Protein AF-A0A3A9TBX0-F1 (afdb_monomer)

pLDDT: mean 89.61, std 11.75, range [46.75, 98.69]

Mean predicted aligned error: 13.14 Å

Secondary structure (DSSP, 8-state):
--HHHHHHHHHHH-TTHHHHHHHHHHHHSS--HHHHIIIIIHHHHHHHHHH---HHHHHHHHHHHHHHHHHS-HHHHHHHIIIIIHHHTTSHHHHHHHTTT--HHHHHHHHHHHHHTTSS---HHHHHHHT-EEEEEESSSS-EEEEETTEEEEE-TTS-EEE-GGGHHHHHSS---EEEE-HHHHHHHHHHHHHHHT-

Solvent-accessible surface area (backbone atoms only — not comparable to full-atom values): 10928 Å² total; per-residue (Å²): 78,48,60,66,57,51,52,58,53,51,39,72,75,36,85,67,39,60,62,50,52,53,49,46,25,71,75,66,77,42,78,57,63,68,60,45,41,63,73,48,52,45,55,54,53,52,50,49,57,73,64,66,73,60,59,68,58,50,39,55,52,24,53,47,46,26,48,41,60,71,56,33,40,71,71,34,42,52,52,43,40,72,44,59,34,39,57,45,62,74,39,67,70,54,32,59,58,48,60,77,44,43,41,72,58,34,46,53,49,31,55,46,38,34,39,77,72,55,74,45,71,75,59,56,62,62,57,50,57,51,54,44,72,45,32,33,34,33,76,71,73,83,42,35,38,39,34,41,57,94,47,35,26,35,46,46,78,63,30,45,79,43,81,39,79,76,55,58,57,55,74,73,65,79,68,60,71,48,47,82,46,54,69,70,57,51,51,51,45,29,52,56,30,36,61,55,64,75,106

Foldseek 3Di:
DELVVVLVVLCVLQVCLVVVQVVCCVVPVHRPRLCCCQPPSQVRLLVCLVVVPCVVSLLVNQVVLQCCLPPNDPVSNVSCLQGVLLSCVPDPSSVVSSVVRHDDSSVVSSVVSCVVVVVDDPCPVVVVVLQDKWKKAALPDLKIWIDGNQWIWIQDLLLDTDTDNVCVCCVPPPPHRIDTDDPVVSVVSSVVSNVVVVD

Radius of gyration: 28.63 Å; Cα contacts (8 Å, |Δi|>4): 230; chains: 1; bounding box: 65×26×76 Å

Nearest PDB structures (foldseek):
  7a0s-assembly1_E  TM=2.715E-01  e=7.222E+00  Deinococcus radiodurans R1 = ATCC 13939 = DSM 20539
  8fit-assembly2_C  TM=2.177E-01  e=4.439E+00  synthetic construct

Structure (mmCIF, N/CA/C/O backbone):
data_AF-A0A3A9TBX0-F1
#
_entry.id   AF-A0A3A9TBX0-F1
#
loop_
_atom_site.group_PDB
_atom_site.id
_atom_site.type_symbol
_atom_site.label_atom_id
_atom_site.label_alt_id
_atom_site.label_comp_id
_atom_site.label_asym_id
_atom_site.label_entity_id
_atom_site.label_seq_id
_atom_site.pdbx_PDB_ins_code
_atom_site.Cartn_x
_atom_site.Cartn_y
_atom_site.Cartn_z
_atom_site.occupancy
_atom_site.B_iso_or_equiv
_atom_site.auth_seq_id
_atom_site.auth_comp_id
_atom_site.auth_asym_id
_atom_site.auth_atom_id
_atom_site.pdbx_PDB_model_num
ATOM 1 N N . MET A 1 1 ? 3.524 11.643 15.300 1.00 95.38 1 MET A N 1
ATOM 2 C CA . MET A 1 1 ? 2.324 10.897 15.757 1.00 95.38 1 MET A CA 1
ATOM 3 C C . MET A 1 1 ? 2.755 9.541 16.266 1.00 95.38 1 MET A C 1
ATOM 5 O O . MET A 1 1 ? 3.638 8.971 15.643 1.00 95.38 1 MET A O 1
ATOM 9 N N . ASN A 1 2 ? 2.137 9.049 17.339 1.00 97.50 2 ASN A N 1
ATOM 10 C CA . ASN A 1 2 ? 2.394 7.711 17.875 1.00 97.50 2 ASN A CA 1
ATOM 11 C C . ASN A 1 2 ? 1.194 6.776 17.659 1.00 97.50 2 ASN A C 1
ATOM 13 O O . ASN A 1 2 ? 0.129 7.197 17.198 1.00 97.50 2 ASN A O 1
ATOM 17 N N . ILE A 1 3 ? 1.350 5.505 18.026 1.00 97.06 3 ILE A N 1
ATOM 18 C CA . ILE A 1 3 ? 0.324 4.477 17.811 1.00 97.06 3 ILE A CA 1
ATOM 19 C C . ILE A 1 3 ? -1.016 4.767 18.496 1.00 97.06 3 ILE A C 1
ATOM 21 O O . ILE A 1 3 ? -2.070 4.453 17.944 1.00 97.06 3 ILE A O 1
ATOM 25 N N . GLN A 1 4 ? -1.006 5.430 19.654 1.00 96.38 4 GLN A N 1
ATOM 26 C CA . GLN A 1 4 ? -2.242 5.812 20.330 1.00 96.38 4 GLN A CA 1
ATOM 27 C C . GLN A 1 4 ? -2.983 6.893 19.532 1.00 96.38 4 GLN A C 1
ATOM 29 O O . GLN A 1 4 ? -4.190 6.776 19.328 1.00 96.38 4 GLN A O 1
ATOM 34 N N . ASN A 1 5 ? -2.260 7.890 18.996 1.00 97.06 5 ASN A N 1
ATOM 35 C CA . ASN A 1 5 ? -2.850 8.891 18.102 1.00 97.06 5 ASN A CA 1
ATOM 36 C C . ASN A 1 5 ? -3.486 8.241 16.867 1.00 97.06 5 ASN A C 1
ATOM 38 O O . ASN A 1 5 ? -4.577 8.647 16.472 1.00 97.06 5 ASN A O 1
ATOM 42 N N . PHE A 1 6 ? -2.819 7.234 16.291 1.00 98.06 6 PHE A N 1
ATOM 43 C CA . PHE A 1 6 ? -3.334 6.485 15.147 1.00 98.06 6 PHE A CA 1
ATOM 44 C C . PHE A 1 6 ? -4.668 5.811 15.463 1.00 98.06 6 PHE A C 1
ATOM 46 O O . PHE A 1 6 ? -5.657 6.044 14.767 1.00 98.06 6 PHE A O 1
ATOM 53 N N . ILE A 1 7 ? -4.720 5.028 16.543 1.00 97.19 7 ILE A N 1
ATOM 54 C CA . ILE A 1 7 ? -5.937 4.312 16.937 1.00 97.19 7 ILE A CA 1
ATOM 55 C C . ILE A 1 7 ? -7.070 5.291 17.239 1.00 97.19 7 ILE A C 1
ATOM 57 O O . ILE A 1 7 ? -8.173 5.121 16.721 1.00 97.19 7 ILE A O 1
ATOM 61 N N . ASP A 1 8 ? -6.810 6.331 18.033 1.00 96.25 8 ASP A N 1
ATOM 62 C CA . ASP A 1 8 ? -7.845 7.298 18.402 1.00 96.25 8 ASP A CA 1
ATOM 63 C C . ASP A 1 8 ? -8.415 8.006 17.168 1.00 96.25 8 ASP A C 1
ATOM 65 O O . ASP A 1 8 ? -9.625 8.212 17.076 1.00 96.25 8 ASP A O 1
ATOM 69 N N . LYS A 1 9 ? -7.576 8.321 16.174 1.00 97.44 9 LYS A N 1
ATOM 70 C CA . LYS A 1 9 ? -8.041 8.924 14.923 1.00 97.44 9 LYS A CA 1
ATOM 71 C C . LYS A 1 9 ? -8.863 7.948 14.079 1.00 97.44 9 LYS A C 1
ATOM 73 O O . LYS A 1 9 ? -9.907 8.341 13.564 1.00 97.44 9 LYS A O 1
ATOM 78 N N . MET A 1 10 ? -8.449 6.684 13.978 1.00 97.62 10 MET A N 1
ATOM 79 C CA . MET A 1 10 ? -9.198 5.661 13.238 1.00 97.62 10 MET A CA 1
ATOM 80 C C . MET A 1 10 ? -10.572 5.384 13.854 1.00 97.62 10 MET A C 1
ATOM 82 O O . MET A 1 10 ? -11.553 5.250 13.123 1.00 97.62 10 MET A O 1
ATOM 86 N N . VAL A 1 11 ? -10.674 5.390 15.186 1.00 95.94 11 VAL A N 1
ATOM 87 C CA . VAL A 1 11 ? -11.949 5.257 15.911 1.00 95.94 11 VAL A CA 1
ATOM 88 C C . VAL A 1 11 ? -12.921 6.398 15.578 1.00 95.94 11 VAL A C 1
ATOM 90 O O . VAL A 1 11 ? -14.129 6.180 15.558 1.00 95.94 11 VAL A O 1
ATOM 93 N N . LEU A 1 12 ? -12.422 7.601 15.272 1.00 95.25 12 LEU A N 1
ATOM 94 C CA . LEU A 1 12 ? -13.269 8.722 14.842 1.00 95.25 12 LEU A CA 1
ATOM 95 C C . LEU A 1 12 ? -13.778 8.572 13.404 1.00 95.25 12 LEU A C 1
ATOM 97 O O . LEU A 1 12 ? -14.861 9.062 13.092 1.00 95.25 12 LEU A O 1
ATOM 101 N N . PHE A 1 13 ? -13.009 7.929 12.524 1.00 95.25 13 PHE A N 1
ATOM 102 C CA . PHE A 1 13 ? -13.425 7.704 11.138 1.00 95.25 13 PHE A CA 1
ATOM 103 C C . PHE A 1 13 ? -14.429 6.556 10.996 1.00 95.25 13 PHE A C 1
ATOM 105 O O . PHE A 1 13 ? -15.250 6.580 10.080 1.00 95.25 13 PHE A O 1
ATOM 112 N N . LEU A 1 14 ? -14.362 5.560 11.882 1.00 94.56 14 LEU A N 1
ATOM 113 C CA . LEU A 1 14 ? -15.078 4.295 11.748 1.00 94.56 14 LEU A CA 1
ATOM 114 C C . LEU A 1 14 ? -16.028 4.079 12.941 1.00 94.56 14 LEU A C 1
ATOM 116 O O . LEU A 1 14 ? -15.587 3.697 14.027 1.00 94.56 14 LEU A O 1
ATOM 120 N N . PRO A 1 15 ? -17.343 4.302 12.765 1.00 87.62 15 PRO A N 1
ATOM 121 C CA . PRO A 1 15 ? -18.296 4.391 13.874 1.00 87.62 15 PRO A CA 1
ATOM 122 C C . PRO A 1 15 ? -18.542 3.074 14.629 1.00 87.62 15 PRO A C 1
ATOM 124 O O . PRO A 1 15 ? -19.098 3.103 15.725 1.00 87.62 15 PRO A O 1
ATOM 127 N N . ASN A 1 16 ? -18.146 1.921 14.085 1.00 89.44 16 ASN A N 1
ATOM 128 C CA . ASN A 1 16 ? -18.210 0.623 14.768 1.00 89.44 16 ASN A CA 1
ATOM 129 C C . ASN A 1 16 ? -17.064 0.414 15.773 1.00 89.44 16 ASN A C 1
ATOM 131 O O . ASN A 1 16 ? -17.236 -0.297 16.767 1.00 89.44 16 ASN A O 1
ATOM 135 N N . LEU A 1 17 ? -15.916 1.061 15.559 1.00 93.50 17 LEU A N 1
ATOM 136 C CA . LEU A 1 17 ? -14.709 0.811 16.341 1.00 93.50 17 LEU A CA 1
ATOM 137 C C . LEU A 1 17 ? -14.766 1.194 17.826 1.00 93.50 17 LEU A C 1
ATOM 139 O O . LEU A 1 17 ? -14.088 0.512 18.594 1.00 93.50 17 LEU A O 1
ATOM 143 N N . PRO A 1 18 ? -15.524 2.208 18.295 1.00 94.19 18 PRO A N 1
ATOM 144 C CA . PRO A 1 18 ? -15.627 2.477 19.729 1.00 94.19 18 PRO A CA 1
ATOM 145 C C . PRO A 1 18 ? -16.075 1.246 20.533 1.00 94.19 18 PRO A C 1
ATOM 147 O O . PRO A 1 18 ? -15.453 0.901 21.537 1.00 94.19 18 PRO A O 1
ATOM 150 N N . ASN A 1 19 ? -17.096 0.535 20.041 1.00 94.38 19 ASN A N 1
ATOM 151 C CA . ASN A 1 19 ? -17.631 -0.662 20.695 1.00 94.38 19 ASN A CA 1
ATOM 152 C C . ASN A 1 19 ? -16.661 -1.850 20.599 1.00 94.38 19 ASN A C 1
ATOM 154 O O . ASN A 1 19 ? -16.545 -2.642 21.535 1.00 94.38 19 ASN A O 1
ATOM 158 N N . GLU A 1 20 ? -15.967 -1.993 19.468 1.00 95.38 20 GLU A N 1
ATOM 159 C CA . GLU A 1 20 ? -14.950 -3.034 19.298 1.00 95.38 20 GLU A CA 1
ATOM 160 C C . GLU A 1 20 ? -13.741 -2.795 20.205 1.00 95.38 20 GLU A C 1
ATOM 162 O O . GLU A 1 20 ? -13.248 -3.737 20.820 1.00 95.38 20 GLU A O 1
ATOM 167 N N . ARG A 1 21 ? -13.314 -1.537 20.370 1.00 95.25 21 ARG A N 1
ATOM 168 C CA . ARG A 1 21 ? -12.230 -1.153 21.281 1.00 95.25 21 ARG A CA 1
ATOM 169 C C . ARG A 1 21 ? -12.572 -1.499 22.726 1.00 95.25 21 ARG A C 1
ATOM 171 O O . ARG A 1 21 ? -11.745 -2.084 23.420 1.00 95.25 21 ARG A O 1
ATOM 178 N N . GLU A 1 22 ? -13.776 -1.150 23.181 1.00 95.50 22 GLU A N 1
ATOM 179 C CA . GLU A 1 22 ? -14.225 -1.468 24.543 1.00 95.50 22 GLU A CA 1
ATOM 180 C C . GLU A 1 22 ? -14.240 -2.982 24.784 1.00 95.50 22 GLU A C 1
ATOM 182 O O . GLU A 1 22 ? -13.716 -3.462 25.792 1.00 95.50 22 GLU A O 1
ATOM 187 N N . ARG A 1 23 ? -14.778 -3.747 23.826 1.00 95.81 23 ARG A N 1
ATOM 188 C CA . ARG A 1 23 ? -14.790 -5.211 23.892 1.00 95.81 23 ARG A CA 1
ATOM 189 C C . ARG A 1 23 ? -13.379 -5.788 23.944 1.00 95.81 23 ARG A C 1
ATOM 191 O O . ARG A 1 23 ? -13.101 -6.614 24.807 1.00 95.81 23 ARG A O 1
ATOM 198 N N . HIS A 1 24 ? -12.491 -5.309 23.078 1.00 96.06 24 HIS A N 1
ATOM 199 C CA . HIS A 1 24 ? -11.109 -5.760 23.014 1.00 96.06 24 HIS A CA 1
ATOM 200 C C . HIS A 1 24 ? -10.375 -5.535 24.345 1.00 96.06 24 HIS A C 1
ATOM 202 O O . HIS A 1 24 ? -9.715 -6.448 24.836 1.00 96.06 24 HIS A O 1
ATOM 208 N N . ILE A 1 25 ? -10.539 -4.363 24.971 1.00 96.81 25 ILE A N 1
ATOM 209 C CA . ILE A 1 25 ? -9.946 -4.066 26.287 1.00 96.81 25 ILE A CA 1
ATOM 210 C C . ILE A 1 25 ? -10.534 -4.973 27.370 1.00 96.81 25 ILE A C 1
ATOM 212 O O . ILE A 1 25 ? -9.802 -5.490 28.209 1.00 96.81 25 ILE A O 1
ATOM 216 N N . LYS A 1 26 ? -11.852 -5.196 27.357 1.00 97.06 26 LYS A N 1
ATOM 217 C CA . LYS A 1 26 ? -12.516 -6.066 28.333 1.00 97.06 26 LYS A CA 1
ATOM 218 C C . LYS A 1 26 ? -12.028 -7.516 28.250 1.00 97.06 26 LYS A C 1
ATOM 220 O O . LYS A 1 26 ? -11.912 -8.170 29.281 1.00 97.06 26 LYS A O 1
ATOM 225 N N . GLU A 1 27 ? -11.778 -8.014 27.043 1.00 96.00 27 GLU A N 1
ATOM 226 C CA . GLU A 1 27 ? -11.348 -9.396 26.802 1.00 96.00 27 GLU A CA 1
ATOM 227 C C . GLU A 1 27 ? -9.860 -9.613 27.102 1.00 96.00 27 GLU A C 1
ATOM 229 O O . GLU A 1 27 ? -9.500 -10.652 27.649 1.00 96.00 27 GLU A O 1
ATOM 234 N N . ASN A 1 28 ? -9.006 -8.633 26.793 1.00 95.25 28 ASN A N 1
ATOM 235 C CA . ASN A 1 28 ? -7.551 -8.773 26.916 1.00 95.25 28 ASN A CA 1
ATOM 236 C C . ASN A 1 28 ? -6.971 -8.112 28.179 1.00 95.25 28 ASN A C 1
ATOM 238 O O . ASN A 1 28 ? -5.796 -8.290 28.480 1.00 95.25 28 ASN A O 1
ATOM 242 N N . GLY A 1 29 ? -7.768 -7.337 28.921 1.00 96.31 29 GLY A N 1
ATOM 243 C CA . GLY A 1 29 ? -7.327 -6.538 30.071 1.00 96.31 29 GLY A CA 1
ATOM 244 C C . GLY A 1 29 ? -6.649 -5.215 29.692 1.00 96.31 29 GLY A C 1
ATOM 245 O O . GLY A 1 29 ? -6.574 -4.306 30.515 1.00 96.31 29 GLY A O 1
ATOM 246 N N . GLU A 1 30 ? -6.210 -5.079 28.442 1.00 95.62 30 GLU A N 1
ATOM 247 C CA . GLU A 1 30 ? -5.609 -3.877 27.873 1.00 95.62 30 GLU A CA 1
ATOM 248 C C . GLU A 1 30 ? -5.867 -3.786 26.360 1.00 95.62 30 GLU A C 1
ATOM 250 O O . GLU A 1 30 ? -6.443 -4.688 25.749 1.00 95.62 30 GLU A O 1
ATOM 255 N N . LEU A 1 31 ? -5.458 -2.676 25.741 1.00 96.12 31 LEU A N 1
ATOM 256 C CA . LEU A 1 31 ? -5.553 -2.500 24.294 1.00 96.12 31 LEU A CA 1
ATOM 257 C C . LEU A 1 31 ? -4.274 -2.999 23.614 1.00 96.12 31 LEU A C 1
ATOM 259 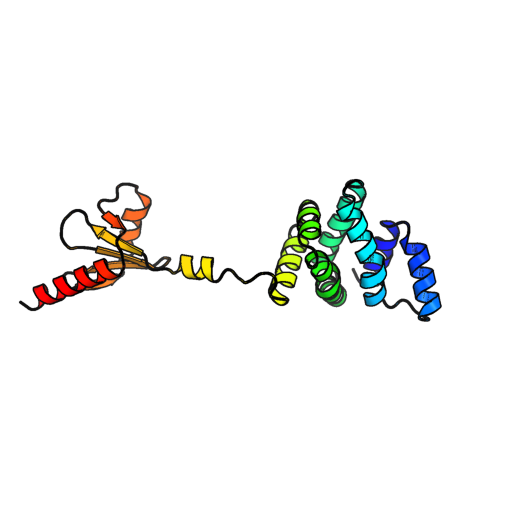O O . LEU A 1 31 ? -3.266 -2.293 23.589 1.00 96.12 31 LEU A O 1
ATOM 263 N N . LEU A 1 32 ? -4.332 -4.181 23.002 1.00 96.88 32 LEU A N 1
ATOM 264 C CA . LEU A 1 32 ? -3.226 -4.717 22.212 1.00 96.88 32 LEU A CA 1
ATOM 265 C C . LEU A 1 32 ? -3.231 -4.061 20.827 1.00 96.88 32 LEU A C 1
ATOM 267 O O . LEU A 1 32 ? -3.928 -4.496 19.914 1.00 96.88 32 LEU A O 1
ATOM 271 N N . ALA A 1 33 ? -2.472 -2.974 20.685 1.00 94.62 33 ALA A N 1
ATOM 272 C CA . ALA A 1 33 ? -2.567 -2.056 19.551 1.00 94.62 33 ALA A CA 1
ATOM 273 C C . ALA A 1 33 ? -2.464 -2.733 18.172 1.00 94.62 33 ALA A C 1
ATOM 275 O O . ALA A 1 33 ? -3.333 -2.526 17.330 1.00 94.62 33 ALA A O 1
ATOM 276 N N . THR A 1 34 ? -1.448 -3.567 17.943 1.00 95.75 34 THR A N 1
ATOM 277 C CA . THR A 1 34 ? -1.261 -4.289 16.670 1.00 95.75 34 THR A CA 1
ATOM 278 C C . THR A 1 34 ? -2.415 -5.245 16.380 1.00 95.75 34 THR A C 1
ATOM 280 O O . THR A 1 34 ? -2.951 -5.237 15.277 1.00 95.75 34 THR A O 1
ATOM 283 N N . VAL A 1 35 ? -2.860 -5.996 17.392 1.00 97.00 35 VAL A N 1
ATOM 284 C CA . VAL A 1 35 ? -3.987 -6.935 17.287 1.00 97.00 35 VAL A CA 1
ATOM 285 C C . VAL A 1 35 ? -5.285 -6.193 16.972 1.00 97.00 35 VAL A C 1
ATOM 287 O O . VAL A 1 35 ? -6.077 -6.649 16.154 1.00 97.00 35 VAL A O 1
ATOM 290 N N . PHE A 1 36 ? -5.512 -5.034 17.592 1.00 97.75 36 PHE A N 1
ATOM 291 C CA . PHE A 1 36 ? -6.684 -4.205 17.319 1.00 97.75 36 PHE A CA 1
ATOM 292 C C . PHE A 1 36 ? -6.643 -3.59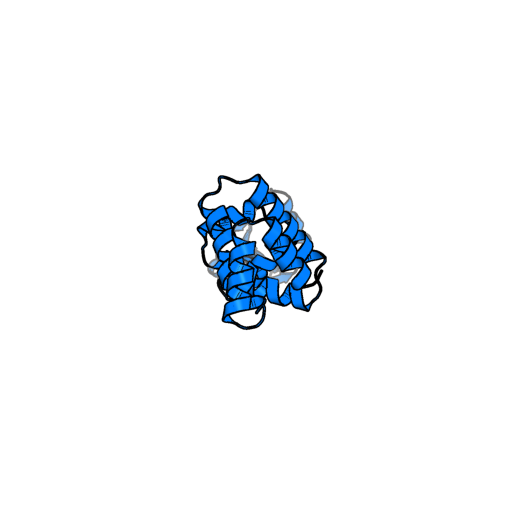4 15.909 1.00 97.75 36 PHE A C 1
ATOM 294 O O . PHE A 1 36 ? -7.665 -3.528 15.224 1.00 97.75 36 PHE A O 1
ATOM 301 N N . ILE A 1 37 ? -5.461 -3.185 15.437 1.00 98.00 37 ILE A N 1
ATOM 302 C CA . ILE A 1 37 ? -5.286 -2.708 14.061 1.00 98.00 37 ILE A CA 1
ATOM 303 C C . ILE A 1 37 ? -5.629 -3.822 13.066 1.00 98.00 37 ILE A C 1
ATOM 305 O O . I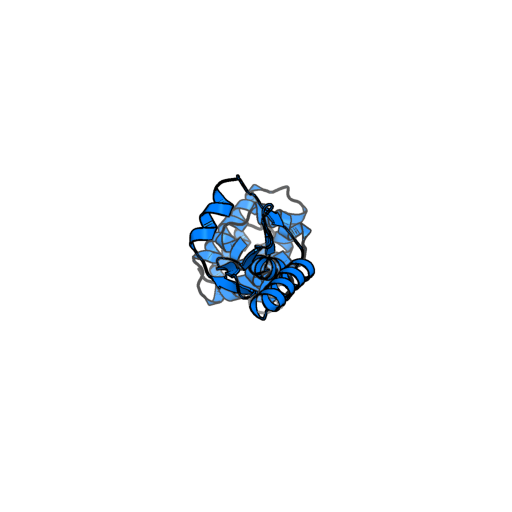LE A 1 37 ? -6.430 -3.603 12.157 1.00 98.00 37 ILE A O 1
ATOM 309 N N . GLU A 1 38 ? -5.073 -5.014 13.266 1.00 97.50 38 GLU A N 1
ATOM 310 C CA . GLU A 1 38 ? -5.242 -6.165 12.377 1.00 97.50 38 GLU A CA 1
ATOM 311 C C . GLU A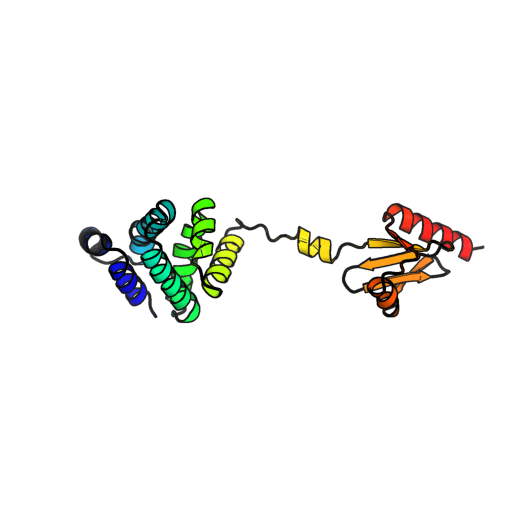 1 38 ? -6.674 -6.714 12.368 1.00 97.50 38 GLU A C 1
ATOM 313 O O . GLU A 1 38 ? -7.212 -6.993 11.299 1.00 97.50 38 GLU A O 1
ATOM 318 N N . ASN A 1 39 ? -7.313 -6.834 13.535 1.00 96.69 39 ASN A N 1
ATOM 319 C CA . ASN A 1 39 ? -8.583 -7.555 13.670 1.00 96.69 39 ASN A CA 1
ATOM 320 C C . ASN A 1 39 ? -9.832 -6.665 13.678 1.00 96.69 39 ASN A C 1
ATOM 322 O O . ASN A 1 39 ? -10.935 -7.188 13.530 1.00 96.69 39 ASN A O 1
ATOM 326 N N . SER A 1 40 ? -9.681 -5.347 13.832 1.00 97.00 40 SER A N 1
ATOM 327 C CA . SER A 1 40 ? -10.811 -4.408 13.912 1.00 97.00 40 SER A CA 1
ATOM 328 C C . SER A 1 40 ? -10.693 -3.268 12.907 1.00 97.00 40 SER A C 1
ATOM 330 O O . SER A 1 40 ? -11.571 -3.086 12.055 1.00 97.00 40 SER A O 1
ATOM 332 N N . ILE A 1 41 ? -9.589 -2.511 12.954 1.00 98.06 41 ILE A N 1
ATOM 333 C CA . ILE A 1 41 ? -9.411 -1.337 12.084 1.00 98.06 41 ILE A CA 1
ATOM 334 C C . ILE A 1 41 ? -9.335 -1.767 10.618 1.00 98.06 41 ILE A C 1
ATOM 336 O O . ILE A 1 41 ? -10.131 -1.303 9.801 1.00 98.06 41 ILE A O 1
ATOM 340 N N . MET A 1 42 ? -8.401 -2.653 10.272 1.00 97.88 42 MET A N 1
ATOM 341 C CA . MET A 1 42 ? -8.178 -3.029 8.878 1.00 97.88 42 MET A CA 1
ATOM 342 C C . MET A 1 42 ? -9.378 -3.728 8.235 1.00 97.88 42 MET A C 1
ATOM 344 O O . MET A 1 42 ? -9.741 -3.315 7.134 1.00 97.88 42 MET A O 1
ATOM 348 N N . PRO A 1 43 ? -10.070 -4.685 8.881 1.00 97.56 43 PRO A N 1
ATOM 349 C CA . PRO A 1 43 ? -11.283 -5.278 8.324 1.00 97.56 43 PRO A CA 1
ATOM 350 C C . PRO A 1 43 ? -12.349 -4.234 7.983 1.00 97.56 43 PRO A C 1
ATOM 352 O O . PRO A 1 43 ? -12.933 -4.293 6.902 1.00 97.56 43 PRO A O 1
ATOM 355 N N . SER A 1 44 ? -12.527 -3.228 8.845 1.00 97.00 44 SER A N 1
ATOM 356 C CA . SER A 1 44 ? -13.454 -2.117 8.601 1.00 97.00 44 SER A CA 1
ATOM 357 C C . SER A 1 44 ? -13.033 -1.268 7.390 1.00 97.00 44 SER A C 1
ATOM 359 O O . SER A 1 44 ? -13.864 -0.921 6.552 1.00 97.00 44 SER A O 1
ATOM 361 N N . VAL A 1 45 ? -11.735 -0.969 7.245 1.00 97.62 45 VAL A N 1
ATOM 362 C CA . VAL A 1 45 ? -11.196 -0.249 6.073 1.00 97.62 45 VAL A CA 1
ATOM 363 C C . VAL A 1 45 ? -11.372 -1.067 4.789 1.00 97.62 45 VAL A C 1
ATOM 365 O O . VAL A 1 45 ? -11.803 -0.524 3.771 1.00 97.62 45 VAL A O 1
ATOM 368 N N . ILE A 1 46 ? -11.083 -2.371 4.825 1.00 97.75 46 ILE A N 1
ATOM 369 C CA . ILE A 1 46 ? -11.250 -3.263 3.671 1.00 97.75 46 ILE A CA 1
ATOM 370 C C . ILE A 1 46 ? -12.719 -3.354 3.261 1.00 97.75 46 ILE A C 1
ATOM 372 O O . ILE A 1 46 ? -13.026 -3.319 2.070 1.00 97.75 46 ILE A O 1
ATOM 376 N N . GLU A 1 47 ? -13.641 -3.446 4.217 1.00 95.81 47 GLU A N 1
ATOM 377 C CA . GLU A 1 47 ? -15.069 -3.464 3.919 1.00 95.81 47 GLU A CA 1
ATOM 378 C C . GLU A 1 47 ? -15.527 -2.165 3.241 1.00 95.81 47 GLU A C 1
ATOM 380 O O . GLU A 1 47 ? -16.256 -2.220 2.245 1.00 95.81 47 GLU A O 1
ATOM 385 N N . LEU A 1 48 ? -15.053 -1.005 3.710 1.00 96.06 48 LEU A N 1
ATOM 386 C CA . LEU A 1 48 ? -15.319 0.278 3.052 1.00 96.06 48 LEU A CA 1
ATOM 387 C C . LEU A 1 48 ? -14.776 0.318 1.621 1.00 96.06 48 LEU A C 1
ATOM 389 O O . LEU A 1 48 ? -15.489 0.747 0.713 1.00 96.06 48 LEU A O 1
ATOM 393 N N . LEU A 1 49 ? -13.551 -0.163 1.397 1.00 97.00 49 LEU A N 1
ATOM 394 C CA . LEU A 1 49 ? -12.956 -0.249 0.059 1.00 97.00 49 LEU A CA 1
ATOM 395 C C . LEU A 1 49 ? -13.758 -1.173 -0.863 1.00 97.00 49 LEU A C 1
ATOM 397 O O . LEU A 1 49 ? -14.009 -0.817 -2.010 1.00 97.00 49 LEU A O 1
ATOM 401 N N . LYS A 1 50 ? -14.215 -2.327 -0.362 1.00 95.88 50 LYS A N 1
ATOM 402 C CA . LYS A 1 50 ? -15.022 -3.285 -1.136 1.00 95.88 50 LYS A CA 1
ATOM 403 C C . LYS A 1 50 ? -16.393 -2.730 -1.516 1.00 95.88 50 LYS A C 1
ATOM 405 O O . LYS A 1 50 ? -16.890 -3.030 -2.598 1.00 95.88 50 LYS A O 1
ATOM 410 N N . ARG A 1 51 ? -17.008 -1.922 -0.648 1.00 92.81 51 ARG A N 1
ATOM 411 C CA . ARG A 1 51 ? -18.281 -1.242 -0.942 1.00 92.81 51 ARG A CA 1
ATOM 412 C C . ARG A 1 51 ? -18.094 -0.035 -1.871 1.00 92.81 51 ARG A C 1
ATOM 414 O O . ARG A 1 51 ? -18.986 0.249 -2.665 1.00 92.81 51 ARG A O 1
ATOM 421 N N . ASN A 1 52 ? -16.962 0.666 -1.759 1.00 85.12 52 ASN A N 1
ATOM 422 C CA . ASN A 1 52 ? -16.549 1.845 -2.539 1.00 85.12 52 ASN A CA 1
ATOM 423 C C . ASN A 1 52 ? -17.639 2.922 -2.749 1.00 85.12 52 ASN A C 1
ATOM 425 O O . ASN A 1 52 ? -17.697 3.591 -3.784 1.00 85.12 52 ASN A O 1
ATOM 429 N N . ASN A 1 53 ? -18.532 3.089 -1.775 1.00 83.19 53 ASN A N 1
ATOM 430 C CA . ASN A 1 53 ? -19.649 4.034 -1.824 1.00 83.19 53 ASN A CA 1
ATOM 431 C C . ASN A 1 53 ? -19.410 5.273 -0.941 1.00 83.19 53 ASN A C 1
ATOM 433 O O . ASN A 1 53 ? -19.846 6.365 -1.301 1.00 83.19 53 ASN A O 1
ATOM 437 N N . ASP A 1 54 ? -18.637 5.144 0.140 1.00 90.31 54 ASP A N 1
ATOM 438 C CA . ASP A 1 54 ? -18.335 6.226 1.087 1.00 90.31 54 ASP A CA 1
ATOM 439 C C . ASP A 1 54 ? -16.989 6.914 0.794 1.00 90.31 54 ASP A C 1
ATOM 441 O O . ASP A 1 54 ? -16.081 6.981 1.629 1.00 90.31 54 ASP A O 1
ATOM 445 N N . LYS A 1 55 ? -16.858 7.469 -0.419 1.00 94.31 55 LYS A N 1
ATOM 446 C CA . LYS A 1 55 ? -15.601 8.057 -0.929 1.00 94.31 55 LYS A CA 1
ATOM 447 C C . LYS A 1 55 ? -15.007 9.152 -0.040 1.00 94.31 55 LYS A C 1
ATOM 449 O O . LYS A 1 55 ? -13.791 9.306 0.009 1.00 94.31 55 LYS A O 1
ATOM 454 N N . VAL A 1 56 ? -15.847 9.919 0.660 1.00 95.62 56 VAL A N 1
ATOM 455 C CA . VAL A 1 56 ? -15.395 10.985 1.574 1.00 95.62 56 VAL A CA 1
ATOM 456 C C . VAL A 1 56 ? -14.667 10.397 2.782 1.00 95.62 56 VAL A C 1
ATOM 458 O O . VAL A 1 56 ? -13.613 10.897 3.163 1.00 95.62 56 VAL A O 1
ATOM 461 N N . ILE A 1 57 ? -15.201 9.320 3.366 1.00 95.94 57 ILE A N 1
ATOM 462 C CA . ILE A 1 57 ? -14.580 8.649 4.513 1.00 95.94 57 ILE A CA 1
ATOM 463 C C . ILE A 1 57 ? -13.276 7.986 4.072 1.00 95.94 57 ILE A C 1
ATOM 465 O O . ILE A 1 57 ? -12.255 8.179 4.728 1.00 95.94 57 ILE A O 1
ATOM 469 N N . LEU A 1 58 ? -13.286 7.288 2.930 1.00 97.38 58 LEU A N 1
ATOM 470 C CA . LEU A 1 58 ? -12.075 6.707 2.346 1.00 97.38 58 LEU A CA 1
ATOM 471 C C . LEU A 1 58 ? -11.003 7.775 2.125 1.00 97.38 58 LEU A C 1
ATOM 473 O O . LEU A 1 58 ? -9.883 7.614 2.600 1.00 97.38 58 LEU A O 1
ATOM 477 N N . LYS A 1 59 ? -11.351 8.909 1.507 1.00 97.75 59 LYS A N 1
ATOM 478 C CA . LYS A 1 59 ? -10.403 10.010 1.326 1.00 97.75 59 LYS A CA 1
ATOM 479 C C . LYS A 1 59 ? -9.812 10.479 2.659 1.00 97.75 59 LYS A C 1
ATOM 481 O O . LYS A 1 59 ? -8.601 10.600 2.762 1.00 97.75 59 LYS A O 1
ATOM 486 N N . ASN A 1 60 ? -10.634 10.686 3.687 1.00 98.06 60 ASN A N 1
ATOM 487 C CA . ASN A 1 60 ? -10.146 11.136 4.995 1.00 98.06 60 ASN A CA 1
ATOM 488 C C . ASN A 1 60 ? -9.212 10.114 5.668 1.00 98.06 60 ASN A C 1
ATOM 490 O O . ASN A 1 60 ? -8.224 10.506 6.288 1.00 98.06 60 ASN A O 1
ATOM 494 N N . ILE A 1 61 ? -9.510 8.816 5.544 1.00 98.38 61 ILE A N 1
ATOM 495 C CA . ILE A 1 61 ? -8.659 7.737 6.063 1.00 98.38 61 ILE A CA 1
ATOM 496 C C . ILE A 1 61 ? -7.312 7.731 5.337 1.00 98.38 61 ILE A C 1
ATOM 498 O O . ILE A 1 61 ? -6.270 7.692 5.985 1.00 98.38 61 ILE A O 1
ATOM 502 N N . PHE A 1 62 ? -7.312 7.804 4.007 1.00 98.56 62 PHE A N 1
ATOM 503 C CA . PHE A 1 62 ? -6.075 7.743 3.229 1.00 98.56 62 PHE A CA 1
ATOM 504 C C . PHE A 1 62 ? -5.252 9.036 3.283 1.00 98.56 62 PHE A C 1
ATOM 506 O O . PHE A 1 62 ? -4.026 8.959 3.302 1.00 98.56 62 PHE A O 1
ATOM 513 N N . ASP A 1 63 ? -5.888 10.204 3.410 1.00 98.62 63 ASP A N 1
ATOM 514 C CA . ASP A 1 63 ? -5.197 11.456 3.744 1.00 98.62 63 ASP A CA 1
ATOM 515 C C . ASP A 1 63 ? -4.472 11.309 5.096 1.00 98.62 63 ASP A C 1
ATOM 517 O O . ASP A 1 63 ? -3.344 11.772 5.266 1.00 98.62 63 ASP A O 1
ATOM 521 N N . TYR A 1 64 ? -5.095 10.623 6.062 1.00 98.69 64 TYR A N 1
ATOM 522 C CA . TYR A 1 64 ? -4.469 10.349 7.352 1.00 98.69 64 TYR A CA 1
ATOM 523 C C . TYR A 1 64 ? -3.348 9.304 7.263 1.00 98.69 64 TYR A C 1
ATOM 525 O O . TYR A 1 64 ? -2.319 9.455 7.916 1.00 98.69 64 TYR A O 1
ATOM 533 N N . PHE A 1 65 ? -3.495 8.272 6.432 1.00 98.69 65 PHE A N 1
ATOM 534 C CA . PHE A 1 65 ? -2.424 7.308 6.152 1.00 98.69 65 PHE A CA 1
ATOM 535 C C . PHE A 1 65 ? -1.196 7.972 5.515 1.00 98.69 65 PHE A C 1
ATOM 537 O O . PHE A 1 65 ? -0.062 7.610 5.843 1.00 98.69 65 PHE A O 1
ATOM 544 N N . GLU A 1 66 ? -1.406 8.986 4.672 1.00 98.62 66 GLU A N 1
ATOM 545 C CA . GLU A 1 66 ? -0.323 9.806 4.125 1.00 98.62 66 GLU A CA 1
ATOM 546 C C . GLU A 1 66 ? 0.379 10.608 5.215 1.00 98.62 66 GLU A C 1
ATOM 548 O O . GLU A 1 66 ? 1.607 10.580 5.312 1.00 98.62 66 GLU A O 1
ATOM 553 N N . ASP A 1 67 ? -0.388 11.252 6.091 1.00 98.50 67 ASP A N 1
ATOM 554 C CA . ASP A 1 67 ? 0.171 11.982 7.225 1.00 98.50 67 ASP A CA 1
ATOM 555 C C . ASP A 1 67 ? 0.981 11.055 8.148 1.00 98.50 67 ASP A C 1
ATOM 557 O O . ASP A 1 67 ? 2.078 11.408 8.577 1.00 98.50 67 ASP A O 1
ATOM 561 N N . VAL A 1 68 ? 0.501 9.834 8.413 1.00 98.44 68 VAL A N 1
ATOM 562 C CA . VAL A 1 68 ? 1.233 8.813 9.187 1.00 98.44 68 VAL A CA 1
ATOM 563 C C . VAL A 1 68 ? 2.543 8.445 8.489 1.00 98.44 68 VAL A C 1
ATOM 565 O O . VAL A 1 68 ? 3.602 8.464 9.119 1.00 98.44 68 VAL A O 1
ATOM 568 N N . SER A 1 69 ? 2.503 8.194 7.181 1.00 98.00 69 SER A N 1
ATOM 569 C CA . SER A 1 69 ? 3.689 7.850 6.386 1.00 98.00 69 SER A CA 1
ATOM 570 C C . SER A 1 69 ? 4.779 8.931 6.437 1.00 98.00 69 SER A C 1
ATOM 572 O O . SER A 1 69 ? 5.968 8.607 6.412 1.00 98.00 69 SER A O 1
ATOM 574 N N . ILE A 1 70 ? 4.400 10.205 6.575 1.00 97.62 70 ILE A N 1
ATOM 575 C CA . ILE A 1 70 ? 5.331 11.342 6.616 1.00 97.62 70 ILE A CA 1
ATOM 576 C C . ILE A 1 70 ? 5.759 11.661 8.059 1.00 97.62 70 ILE A C 1
ATOM 578 O O . ILE A 1 70 ? 6.955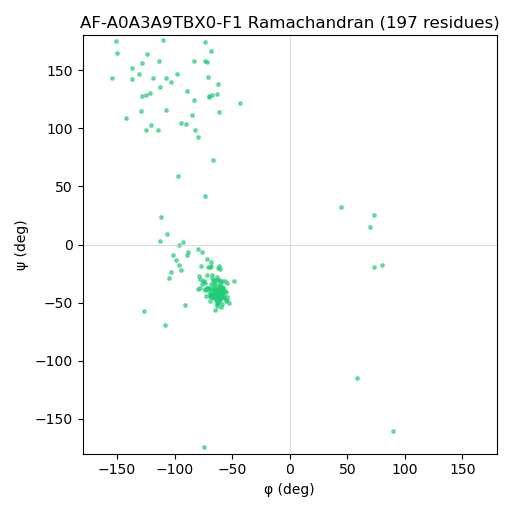 11.710 8.361 1.00 97.62 70 ILE A O 1
ATOM 582 N N . ASN A 1 71 ? 4.794 11.829 8.965 1.00 97.69 71 ASN A N 1
ATOM 583 C CA . ASN A 1 71 ? 4.947 12.533 10.244 1.00 97.69 71 ASN A CA 1
ATOM 584 C C . ASN A 1 71 ? 4.833 11.635 11.496 1.00 97.69 71 ASN A C 1
ATOM 586 O O . ASN A 1 71 ? 4.860 12.132 12.632 1.00 97.69 71 ASN A O 1
ATOM 590 N N . ALA A 1 72 ? 4.669 10.318 11.344 1.00 97.88 72 ALA A N 1
ATOM 591 C CA . ALA A 1 72 ? 4.714 9.395 12.479 1.00 97.88 72 ALA A CA 1
ATOM 592 C C . ALA A 1 72 ? 6.139 9.179 13.024 1.00 97.88 72 ALA A C 1
ATOM 594 O O . ALA A 1 72 ? 7.130 9.417 12.327 1.00 97.88 72 ALA A O 1
ATOM 595 N N . ASP A 1 73 ? 6.222 8.751 14.286 1.00 98.31 73 ASP A N 1
ATOM 596 C CA . ASP A 1 73 ? 7.465 8.243 14.868 1.00 98.31 73 ASP A CA 1
ATOM 597 C C . ASP A 1 73 ? 7.878 6.905 14.230 1.00 98.31 73 ASP A C 1
ATOM 599 O O . ASP A 1 73 ? 7.123 6.294 13.470 1.00 98.31 73 ASP A O 1
ATOM 603 N N . GLU A 1 74 ? 9.118 6.482 14.477 1.00 97.31 74 GLU A N 1
ATOM 604 C CA . GLU A 1 74 ? 9.684 5.282 13.850 1.00 97.31 74 GLU A CA 1
ATOM 605 C C . GLU A 1 74 ? 8.910 4.012 14.227 1.00 97.31 74 GLU A C 1
ATOM 607 O O . GLU A 1 74 ? 8.647 3.179 13.357 1.00 97.31 74 GLU A O 1
ATOM 612 N N . ASP A 1 75 ? 8.472 3.904 15.483 1.00 96.88 75 ASP A N 1
ATOM 613 C CA . ASP A 1 75 ? 7.716 2.755 15.983 1.00 96.88 75 ASP A CA 1
ATOM 614 C C . ASP A 1 75 ? 6.369 2.611 15.265 1.00 96.88 75 ASP A C 1
ATOM 616 O O . ASP A 1 75 ? 6.040 1.533 14.756 1.00 96.88 75 ASP A O 1
ATOM 620 N N . LEU A 1 76 ? 5.595 3.699 15.158 1.00 98.12 76 LEU A N 1
ATOM 621 C CA . LEU A 1 76 ? 4.342 3.685 14.412 1.00 98.12 76 LEU A CA 1
ATOM 622 C C . LEU A 1 76 ? 4.594 3.465 12.921 1.00 98.12 76 LEU A C 1
ATOM 624 O O . LEU A 1 76 ? 3.844 2.709 12.315 1.00 98.12 76 LEU A O 1
ATOM 628 N N . LYS A 1 77 ? 5.625 4.064 12.314 1.00 97.62 77 LYS A N 1
ATOM 629 C CA . LYS A 1 77 ? 5.935 3.821 10.892 1.00 97.62 77 LYS A CA 1
ATOM 630 C C . LYS A 1 77 ? 6.210 2.349 10.620 1.00 97.62 77 LYS A C 1
ATOM 632 O O . LYS A 1 77 ? 5.688 1.810 9.646 1.00 97.62 77 LYS A O 1
ATOM 637 N N . ASN A 1 78 ? 6.978 1.699 11.492 1.00 96.25 78 ASN A N 1
ATOM 638 C CA . ASN A 1 78 ? 7.271 0.278 11.373 1.00 96.25 78 ASN A CA 1
ATOM 639 C C . ASN A 1 78 ? 5.989 -0.555 11.489 1.00 96.25 78 ASN A C 1
ATOM 641 O O . ASN A 1 78 ? 5.670 -1.311 10.576 1.00 96.25 78 ASN A O 1
ATOM 645 N N . ILE A 1 79 ? 5.202 -0.352 12.553 1.00 97.00 79 ILE A N 1
ATOM 646 C CA . ILE A 1 79 ? 3.931 -1.067 12.753 1.00 97.00 79 ILE A CA 1
ATOM 647 C C . ILE A 1 79 ? 2.975 -0.825 11.582 1.00 97.00 79 ILE A C 1
ATOM 649 O O . ILE A 1 79 ? 2.389 -1.769 11.061 1.00 97.00 79 ILE A O 1
ATOM 653 N N . PHE A 1 80 ? 2.832 0.419 11.135 1.00 98.12 80 PHE A N 1
ATOM 654 C CA . PHE A 1 80 ? 1.971 0.792 10.018 1.00 98.12 80 PHE A CA 1
ATOM 655 C C . PHE A 1 80 ? 2.390 0.095 8.718 1.00 98.12 80 PHE A C 1
ATOM 657 O O . PHE A 1 80 ? 1.537 -0.442 8.013 1.00 98.12 80 PHE A O 1
ATOM 664 N N . SER A 1 81 ? 3.693 0.041 8.428 1.00 95.69 81 SER A N 1
ATOM 665 C CA . SER A 1 81 ? 4.210 -0.650 7.246 1.00 95.69 81 SER A CA 1
ATOM 666 C C . SER A 1 81 ? 3.916 -2.148 7.295 1.00 95.69 81 SER A C 1
ATOM 668 O O . SER A 1 81 ? 3.323 -2.670 6.356 1.00 95.69 81 SER A O 1
ATOM 670 N N . ILE A 1 82 ? 4.263 -2.821 8.399 1.00 95.38 82 ILE A N 1
ATOM 671 C CA . ILE A 1 82 ? 4.158 -4.287 8.507 1.00 95.38 82 ILE A CA 1
ATOM 672 C C . ILE A 1 82 ? 2.728 -4.791 8.738 1.00 95.38 82 ILE A C 1
ATOM 674 O O . ILE A 1 82 ? 2.451 -5.968 8.557 1.00 95.38 82 ILE A O 1
ATOM 678 N N . THR A 1 83 ? 1.809 -3.929 9.185 1.00 96.12 83 THR A N 1
ATOM 679 C CA . THR A 1 83 ? 0.412 -4.320 9.434 1.00 96.12 83 THR A CA 1
ATOM 680 C C . THR A 1 83 ? -0.515 -3.725 8.384 1.00 96.12 83 THR A C 1
ATOM 682 O O . THR A 1 83 ? -1.033 -4.441 7.534 1.00 96.12 83 THR A O 1
ATOM 685 N N . VAL A 1 84 ? -0.716 -2.409 8.397 1.00 98.31 84 VAL A N 1
ATOM 686 C CA . VAL A 1 84 ? -1.705 -1.729 7.552 1.00 98.31 84 VAL A CA 1
ATOM 687 C C . VAL A 1 84 ? -1.379 -1.894 6.069 1.00 98.31 84 VAL A C 1
ATOM 689 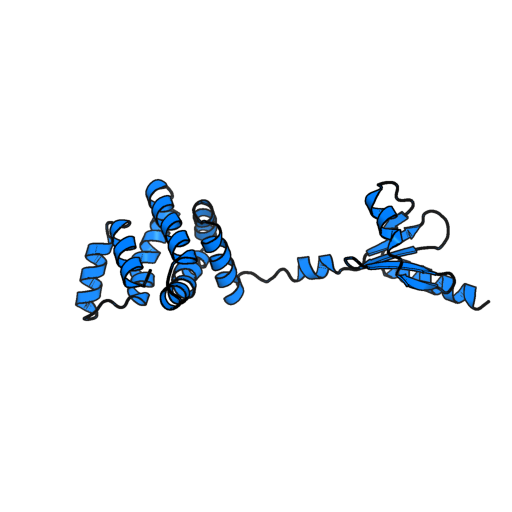O O . VAL A 1 84 ? -2.248 -2.299 5.295 1.00 98.31 84 VAL A O 1
ATOM 692 N N . LEU A 1 85 ? -0.141 -1.603 5.662 1.00 98.06 85 LEU A N 1
ATOM 693 C CA . LEU A 1 85 ? 0.233 -1.630 4.245 1.00 98.06 85 LEU A CA 1
ATOM 694 C C . LEU A 1 85 ? 0.362 -3.057 3.704 1.00 98.06 85 LEU A C 1
ATOM 696 O O . LEU A 1 85 ? -0.101 -3.325 2.592 1.00 98.06 85 LEU A O 1
ATOM 700 N N . GLU A 1 86 ? 0.907 -3.984 4.495 1.00 96.44 86 GLU A N 1
ATOM 701 C CA . GLU A 1 86 ? 0.927 -5.405 4.136 1.00 96.44 86 GLU A CA 1
ATOM 702 C C . GLU A 1 86 ? -0.488 -5.979 3.975 1.00 96.44 86 GLU A C 1
ATOM 704 O O . GLU A 1 86 ? -0.746 -6.675 2.986 1.00 96.44 86 GLU A O 1
ATOM 709 N N . ILE A 1 87 ? -1.421 -5.651 4.885 1.00 97.81 87 ILE A N 1
ATOM 710 C CA . ILE A 1 87 ? -2.820 -6.105 4.815 1.00 97.81 87 ILE A CA 1
ATOM 711 C C . ILE A 1 87 ? -3.530 -5.537 3.586 1.00 97.81 87 ILE A C 1
ATOM 713 O O . ILE A 1 87 ? -4.259 -6.274 2.922 1.00 97.81 87 ILE A O 1
ATOM 717 N N . LEU A 1 88 ? -3.304 -4.265 3.238 1.00 97.12 88 LEU A N 1
ATOM 718 C CA . LEU A 1 88 ? -3.846 -3.689 2.000 1.00 97.12 88 LEU A CA 1
ATOM 719 C C . LEU A 1 88 ? -3.381 -4.463 0.761 1.00 97.12 88 LEU A C 1
ATOM 721 O O . LEU A 1 88 ? -4.170 -4.656 -0.159 1.00 97.12 88 LEU A O 1
ATOM 725 N N . GLY A 1 89 ? -2.135 -4.945 0.751 1.00 95.38 89 GLY A N 1
ATOM 726 C CA . GLY A 1 89 ? -1.586 -5.751 -0.342 1.00 95.38 89 GLY A CA 1
ATOM 727 C C . GLY A 1 89 ? -2.052 -7.214 -0.385 1.00 95.38 89 GLY A C 1
ATOM 728 O O . GLY A 1 89 ? -1.730 -7.916 -1.343 1.00 95.38 89 GLY A O 1
ATOM 729 N N . ASN A 1 90 ? -2.805 -7.703 0.612 1.00 95.38 90 ASN A N 1
ATOM 730 C CA . ASN A 1 90 ? -3.284 -9.096 0.642 1.00 95.38 90 ASN A CA 1
ATOM 731 C C . ASN A 1 90 ? -4.316 -9.403 -0.456 1.00 95.38 90 ASN A C 1
ATOM 733 O O . ASN A 1 90 ? -4.466 -10.558 -0.853 1.00 95.38 90 ASN A O 1
ATOM 737 N N . ASP A 1 91 ? -5.042 -8.388 -0.922 1.00 95.12 91 ASP A N 1
ATOM 738 C CA . ASP A 1 91 ? -6.099 -8.504 -1.923 1.00 95.12 91 ASP A CA 1
ATOM 739 C C . ASP A 1 91 ? -5.840 -7.474 -3.028 1.00 95.12 91 ASP A C 1
ATOM 741 O O . ASP A 1 91 ? -5.851 -6.264 -2.801 1.00 95.12 91 ASP A O 1
ATOM 745 N N . LYS A 1 92 ? -5.563 -7.963 -4.240 1.00 93.19 92 LYS A N 1
ATOM 746 C CA . LYS A 1 92 ? -5.151 -7.116 -5.362 1.00 93.19 92 LYS A CA 1
ATOM 747 C C . LYS A 1 92 ? -6.251 -6.142 -5.786 1.00 93.19 92 LYS A C 1
ATOM 749 O O . LYS A 1 92 ? -5.935 -5.002 -6.114 1.00 93.19 92 LYS A O 1
ATOM 754 N N . ASP A 1 93 ? -7.512 -6.565 -5.773 1.00 95.12 93 ASP A N 1
ATOM 755 C CA . ASP A 1 93 ? -8.622 -5.717 -6.220 1.00 95.12 93 ASP A CA 1
ATOM 756 C C . ASP A 1 93 ? -8.872 -4.595 -5.206 1.00 95.12 93 ASP A C 1
ATOM 758 O O . ASP A 1 93 ? -9.070 -3.436 -5.571 1.00 95.12 93 ASP A O 1
ATOM 762 N N . VAL A 1 94 ? -8.764 -4.923 -3.916 1.00 96.62 94 VAL A N 1
ATOM 763 C CA . VAL A 1 94 ? -8.779 -3.946 -2.820 1.00 96.62 94 VAL A CA 1
ATOM 764 C C . VAL A 1 94 ? -7.628 -2.952 -2.952 1.00 96.62 94 VAL A C 1
ATOM 766 O O . VAL A 1 94 ? -7.851 -1.747 -2.819 1.00 96.62 94 VAL A O 1
ATOM 769 N N . LEU A 1 95 ? -6.410 -3.431 -3.223 1.00 96.81 95 LEU A N 1
ATOM 770 C CA . LEU A 1 95 ? -5.241 -2.570 -3.364 1.00 96.81 95 LEU A CA 1
ATOM 771 C C . LEU A 1 95 ? -5.386 -1.600 -4.543 1.00 96.81 95 LEU A C 1
ATOM 773 O O . LEU A 1 95 ? -5.039 -0.427 -4.412 1.00 96.81 95 LEU A O 1
ATOM 777 N N . GLU A 1 96 ? -5.904 -2.057 -5.685 1.00 96.00 96 GLU A N 1
ATOM 778 C CA . GLU A 1 96 ? -6.126 -1.185 -6.844 1.00 96.00 96 GLU A CA 1
ATOM 779 C C . GLU A 1 96 ? -7.122 -0.061 -6.532 1.00 96.00 96 GLU A C 1
ATOM 781 O O . GLU A 1 96 ? -6.855 1.090 -6.875 1.00 96.00 96 GLU A O 1
ATOM 786 N N . ILE A 1 97 ? -8.199 -0.344 -5.792 1.00 97.00 97 ILE A N 1
ATOM 787 C CA . ILE A 1 97 ? -9.130 0.696 -5.322 1.00 97.00 97 ILE A CA 1
ATOM 788 C C . ILE A 1 97 ? -8.432 1.630 -4.323 1.00 97.00 97 ILE A C 1
ATOM 790 O O . ILE A 1 97 ? -8.538 2.851 -4.423 1.00 97.00 97 ILE A O 1
ATOM 794 N N . ALA A 1 98 ? -7.682 1.082 -3.364 1.00 97.75 98 ALA A N 1
ATOM 795 C CA . ALA A 1 98 ? -6.971 1.866 -2.355 1.00 97.75 98 ALA A CA 1
ATOM 796 C C . ALA A 1 98 ? -5.976 2.861 -2.982 1.00 97.75 98 ALA A C 1
ATOM 798 O O . ALA A 1 98 ? -5.857 3.998 -2.520 1.00 97.75 98 ALA A O 1
ATOM 799 N N . LYS A 1 99 ? -5.308 2.476 -4.079 1.00 96.94 99 LYS A N 1
ATOM 800 C CA . LYS A 1 99 ? -4.361 3.323 -4.825 1.00 96.94 99 LYS A CA 1
ATOM 801 C C . LYS A 1 99 ? -4.977 4.591 -5.419 1.00 96.94 99 LYS A C 1
ATOM 803 O O . LYS A 1 99 ? -4.199 5.491 -5.753 1.00 96.94 99 LYS A 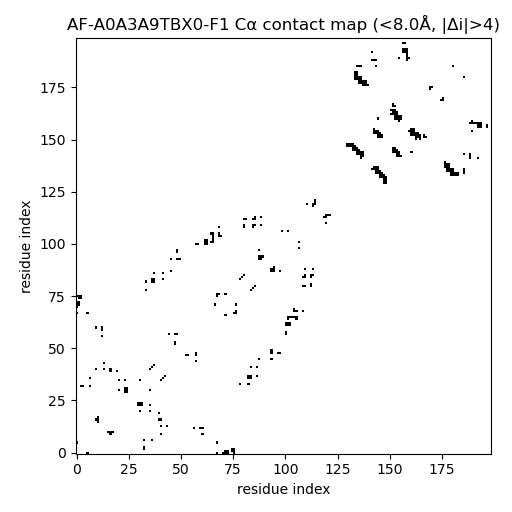O 1
ATOM 808 N N . GLU A 1 100 ? -6.302 4.664 -5.567 1.00 96.75 100 GLU A N 1
ATOM 809 C CA . GLU A 1 100 ? -7.022 5.882 -5.972 1.00 96.75 100 GLU A CA 1
ATOM 810 C C . GLU A 1 100 ? -7.042 6.941 -4.859 1.00 96.75 100 GLU A C 1
ATOM 812 O O . GLU A 1 100 ? -7.125 8.134 -5.146 1.00 96.75 100 GLU A O 1
ATOM 817 N N . TYR A 1 101 ? -6.947 6.509 -3.599 1.00 97.94 101 TYR A N 1
ATOM 818 C CA . TYR A 1 101 ? -7.016 7.375 -2.421 1.00 97.94 101 TYR A CA 1
ATOM 819 C C . TYR A 1 101 ? -5.642 7.643 -1.790 1.00 97.94 101 TYR A C 1
ATOM 821 O O . TYR A 1 101 ? -5.474 8.653 -1.113 1.00 97.94 101 TYR A O 1
ATOM 829 N N . MET A 1 102 ? -4.660 6.761 -2.003 1.00 98.06 102 MET A N 1
ATOM 830 C CA . MET A 1 102 ? -3.308 6.901 -1.451 1.00 98.06 102 MET A CA 1
ATOM 831 C C . MET A 1 102 ? -2.579 8.158 -1.943 1.00 98.06 102 MET A C 1
ATOM 833 O O . MET A 1 102 ? -2.553 8.454 -3.141 1.00 98.06 102 MET A O 1
ATOM 837 N N . GLY A 1 103 ? -1.885 8.820 -1.015 1.00 97.25 103 GLY A N 1
ATOM 838 C CA . GLY A 1 103 ? -0.865 9.816 -1.327 1.00 97.25 103 GLY A CA 1
ATOM 839 C C . GLY A 1 103 ? 0.448 9.200 -1.831 1.00 97.25 103 GLY A C 1
ATOM 840 O O . GLY A 1 103 ? 0.550 7.994 -2.084 1.00 97.25 103 GLY A O 1
ATOM 841 N N . VAL A 1 104 ? 1.458 10.050 -2.022 1.00 97.06 104 VAL A N 1
ATOM 842 C CA . VAL A 1 104 ? 2.737 9.671 -2.641 1.00 97.06 104 VAL A CA 1
ATOM 843 C C . VAL A 1 104 ? 3.532 8.749 -1.721 1.00 97.06 104 VAL A C 1
ATOM 845 O O . VAL A 1 104 ? 3.984 7.690 -2.162 1.00 97.06 104 VAL A O 1
ATOM 848 N N . GLU A 1 105 ? 3.676 9.117 -0.448 1.00 97.38 105 GLU A N 1
ATOM 849 C CA . GLU A 1 105 ? 4.487 8.354 0.499 1.00 97.38 105 GLU A CA 1
ATOM 850 C C . GLU A 1 105 ? 3.802 7.054 0.912 1.00 97.38 105 GLU A C 1
ATOM 852 O O . GLU A 1 105 ? 4.456 6.016 0.976 1.00 97.38 105 GLU A O 1
ATOM 857 N N . THR A 1 106 ? 2.481 7.060 1.091 1.00 98.12 106 THR A N 1
ATOM 858 C CA . THR A 1 106 ? 1.719 5.838 1.390 1.00 98.12 106 THR A CA 1
ATOM 859 C C . THR A 1 106 ? 1.843 4.828 0.256 1.00 98.12 106 THR A C 1
ATOM 861 O O . THR A 1 106 ? 2.095 3.651 0.510 1.00 98.12 106 THR A O 1
ATOM 864 N N . LYS A 1 107 ? 1.724 5.276 -1.004 1.00 97.38 107 LYS A N 1
ATOM 865 C CA . LYS A 1 107 ? 1.902 4.407 -2.175 1.00 97.38 107 LYS A CA 1
ATOM 866 C C . LYS A 1 107 ? 3.328 3.857 -2.244 1.00 97.38 107 LYS A C 1
ATOM 868 O O . LYS A 1 107 ? 3.501 2.656 -2.424 1.00 97.38 107 LYS A O 1
ATOM 873 N N . ARG A 1 108 ? 4.345 4.703 -2.037 1.00 96.06 108 ARG A N 1
ATOM 874 C CA . ARG A 1 108 ? 5.757 4.283 -2.018 1.00 96.06 108 ARG A CA 1
ATOM 875 C C . ARG A 1 108 ? 6.033 3.239 -0.935 1.00 96.06 108 ARG A C 1
ATOM 877 O O . ARG A 1 108 ? 6.690 2.237 -1.210 1.00 96.06 108 ARG A O 1
ATOM 884 N N . ASN A 1 109 ? 5.527 3.462 0.275 1.00 97.31 109 ASN A N 1
ATOM 885 C CA . ASN A 1 109 ? 5.707 2.552 1.404 1.00 97.31 109 ASN A CA 1
ATOM 886 C C . ASN A 1 109 ? 4.960 1.230 1.182 1.00 97.31 109 ASN A C 1
ATOM 888 O O . ASN A 1 109 ? 5.496 0.171 1.491 1.00 97.31 109 ASN A O 1
ATOM 892 N N . GLN A 1 110 ? 3.766 1.268 0.584 1.00 97.56 110 GLN A N 1
ATOM 893 C CA . GLN A 1 110 ? 3.010 0.060 0.261 1.00 97.56 110 GLN A CA 1
ATOM 894 C C . GLN A 1 110 ? 3.731 -0.787 -0.794 1.00 97.56 110 GLN A C 1
ATOM 896 O O . GLN A 1 110 ? 3.879 -1.994 -0.617 1.00 97.56 110 GLN A O 1
ATOM 901 N N . GLU A 1 111 ? 4.248 -0.159 -1.853 1.00 94.94 111 GLU A N 1
ATOM 902 C CA . GLU A 1 111 ? 5.062 -0.854 -2.853 1.00 94.94 111 GLU A CA 1
ATOM 903 C C . GLU A 1 111 ? 6.330 -1.459 -2.244 1.00 94.94 111 GLU A C 1
ATOM 905 O O . GLU A 1 111 ? 6.786 -2.509 -2.696 1.00 94.94 111 GLU A O 1
ATOM 910 N N . GLN A 1 112 ? 6.928 -0.798 -1.249 1.00 94.31 112 GLN A N 1
ATOM 911 C CA . GLN A 1 112 ? 8.080 -1.340 -0.536 1.00 94.31 112 GLN A CA 1
ATOM 912 C C . GLN A 1 112 ? 7.690 -2.563 0.301 1.00 94.31 112 GLN A C 1
ATOM 914 O O . GLN A 1 112 ? 8.350 -3.590 0.174 1.00 94.31 112 GLN A O 1
ATOM 919 N N . ALA A 1 113 ? 6.582 -2.506 1.046 1.00 95.06 113 ALA A N 1
ATOM 920 C CA . ALA A 1 113 ? 6.067 -3.648 1.803 1.00 95.06 113 ALA A CA 1
ATOM 921 C C . ALA A 1 113 ? 5.804 -4.868 0.896 1.00 95.06 113 ALA A C 1
ATOM 923 O O . ALA A 1 113 ? 6.234 -5.984 1.186 1.00 95.06 113 ALA A O 1
ATOM 924 N N . ASP A 1 114 ? 5.191 -4.660 -0.274 1.00 94.69 114 ASP A N 1
ATOM 925 C CA . ASP A 1 114 ? 4.975 -5.740 -1.241 1.00 94.69 114 ASP A CA 1
ATOM 926 C C . ASP A 1 114 ? 6.283 -6.290 -1.847 1.00 94.69 114 ASP A C 1
ATOM 928 O O . ASP A 1 114 ? 6.346 -7.475 -2.193 1.00 94.69 114 ASP A O 1
ATOM 932 N N . LYS A 1 115 ? 7.331 -5.467 -2.002 1.00 91.19 115 LYS A N 1
ATOM 933 C CA . LYS A 1 115 ? 8.664 -5.934 -2.431 1.00 91.19 115 LYS A CA 1
ATOM 934 C C . LYS A 1 115 ? 9.335 -6.765 -1.345 1.00 91.19 115 LYS A C 1
ATOM 936 O O . LYS A 1 115 ? 9.883 -7.818 -1.665 1.00 91.19 115 LYS A O 1
ATOM 941 N N . ASP A 1 116 ? 9.260 -6.321 -0.096 1.00 92.19 116 ASP A N 1
ATOM 942 C CA . ASP A 1 116 ? 9.871 -6.998 1.051 1.00 92.19 116 ASP A CA 1
ATOM 943 C C . ASP A 1 116 ? 9.222 -8.373 1.289 1.00 92.19 116 ASP A C 1
ATOM 945 O O . ASP A 1 116 ? 9.914 -9.348 1.582 1.00 92.19 116 ASP A O 1
ATOM 949 N N . LEU A 1 117 ? 7.917 -8.496 1.022 1.00 91.06 117 LEU A N 1
ATOM 950 C CA . LEU A 1 117 ? 7.187 -9.770 1.008 1.00 91.06 117 LEU A CA 1
ATOM 951 C C . LEU A 1 117 ? 7.362 -10.593 -0.283 1.00 91.06 117 LEU A C 1
ATOM 953 O O . LEU A 1 117 ? 6.821 -11.695 -0.398 1.00 91.06 117 LEU A O 1
ATOM 957 N N . GLY A 1 118 ? 8.069 -10.073 -1.288 1.00 89.81 118 GLY A N 1
ATOM 958 C CA . GLY A 1 118 ? 8.283 -10.743 -2.574 1.00 89.81 118 GLY A CA 1
ATOM 959 C C . GLY A 1 118 ? 7.040 -10.852 -3.470 1.00 89.81 118 GLY A C 1
ATOM 960 O O . GLY A 1 118 ? 7.057 -11.614 -4.442 1.00 89.81 118 GLY A O 1
ATOM 961 N N . ARG A 1 119 ? 5.969 -10.099 -3.184 1.00 87.31 119 ARG A N 1
ATOM 962 C CA . ARG A 1 119 ? 4.743 -10.024 -4.008 1.00 87.31 119 ARG A CA 1
ATOM 963 C C . ARG A 1 119 ? 4.995 -9.284 -5.312 1.00 87.31 119 ARG A C 1
ATOM 965 O O . ARG A 1 119 ? 4.511 -9.689 -6.369 1.00 87.31 119 ARG A O 1
ATOM 972 N N . ILE A 1 120 ? 5.814 -8.238 -5.248 1.00 79.38 120 ILE A N 1
ATOM 973 C CA . ILE A 1 120 ? 6.373 -7.588 -6.428 1.00 79.38 120 ILE A CA 1
ATOM 974 C C . ILE A 1 120 ? 7.743 -8.208 -6.665 1.00 79.38 120 ILE A C 1
ATOM 976 O O . ILE A 1 120 ? 8.723 -7.883 -5.996 1.00 79.38 120 ILE A O 1
ATOM 980 N N . ARG A 1 121 ? 7.838 -9.087 -7.667 1.00 61.97 121 ARG A N 1
ATOM 981 C CA . ARG A 1 121 ? 9.149 -9.389 -8.243 1.00 61.97 121 ARG A CA 1
ATOM 982 C C . ARG A 1 121 ? 9.671 -8.081 -8.810 1.00 61.97 121 ARG A C 1
ATOM 984 O O . ARG A 1 121 ? 9.084 -7.568 -9.762 1.00 61.97 121 ARG A O 1
ATOM 991 N N . ILE A 1 122 ? 10.752 -7.556 -8.226 1.00 56.44 122 ILE A N 1
ATOM 992 C CA . ILE A 1 122 ? 11.553 -6.504 -8.855 1.00 56.44 122 ILE A CA 1
ATOM 993 C C . ILE A 1 122 ? 11.695 -6.928 -10.310 1.00 56.44 122 ILE A C 1
ATOM 995 O O . ILE A 1 122 ? 12.118 -8.056 -10.586 1.00 56.44 122 ILE A O 1
ATOM 999 N N . GLU A 1 123 ? 11.255 -6.077 -11.234 1.00 48.69 123 GLU A N 1
ATOM 1000 C CA . GLU A 1 123 ? 11.415 -6.302 -12.660 1.00 48.69 123 GLU A CA 1
ATOM 1001 C C . GLU A 1 123 ? 12.911 -6.231 -12.986 1.00 48.69 123 GLU A C 1
ATOM 1003 O O . GLU A 1 123 ? 13.380 -5.306 -13.647 1.00 48.69 123 GLU A O 1
ATOM 1008 N N . GLN A 1 124 ? 13.664 -7.263 -12.590 1.00 46.84 124 GLN A N 1
ATOM 1009 C CA . GLN A 1 124 ? 14.981 -7.557 -13.126 1.00 46.84 124 GLN A CA 1
ATOM 1010 C C . GLN A 1 124 ? 14.899 -7.512 -14.650 1.00 46.84 124 GLN A C 1
ATOM 1012 O O . GLN A 1 124 ? 15.829 -7.058 -15.281 1.00 46.84 124 GLN A O 1
ATOM 1017 N N . LYS A 1 125 ? 13.755 -7.859 -15.258 1.00 46.75 125 LYS A N 1
ATOM 1018 C CA . LYS A 1 125 ? 13.515 -7.668 -16.691 1.00 46.75 125 LYS A CA 1
ATOM 1019 C C . LYS A 1 125 ? 13.716 -6.234 -17.185 1.00 46.75 125 LYS A C 1
ATOM 1021 O O . LYS A 1 125 ? 14.403 -6.097 -18.183 1.00 46.75 125 LYS A O 1
ATOM 1026 N N . LYS A 1 126 ? 13.185 -5.188 -16.537 1.00 51.88 126 LYS A N 1
ATOM 1027 C CA . LYS A 1 126 ? 13.358 -3.803 -17.026 1.00 51.88 126 LYS A CA 1
ATOM 1028 C C . LYS A 1 126 ? 14.773 -3.284 -16.795 1.00 51.88 126 LYS A C 1
ATOM 1030 O O . LYS A 1 126 ? 15.291 -2.538 -17.620 1.00 51.88 126 LYS A O 1
ATOM 1035 N N . GLU A 1 127 ? 15.420 -3.701 -15.710 1.00 52.41 127 GLU A N 1
ATOM 1036 C CA . GLU A 1 127 ? 16.816 -3.346 -15.445 1.00 52.41 127 GLU A CA 1
ATOM 1037 C C . GLU A 1 127 ? 17.780 -4.110 -16.375 1.00 52.41 127 GLU A C 1
ATOM 1039 O O . GLU A 1 127 ? 18.622 -3.497 -17.021 1.00 52.41 127 GLU A O 1
ATOM 1044 N N . ILE A 1 128 ? 17.582 -5.416 -16.573 1.00 55.66 128 ILE A N 1
ATOM 1045 C CA . ILE A 1 128 ? 18.301 -6.247 -17.556 1.00 55.66 128 ILE A CA 1
ATOM 1046 C C . ILE A 1 128 ? 18.054 -5.738 -18.981 1.00 55.66 128 ILE A C 1
ATOM 1048 O O . ILE A 1 128 ? 18.988 -5.674 -19.772 1.00 55.66 128 ILE A O 1
ATOM 1052 N N . GLU A 1 129 ? 16.831 -5.329 -19.327 1.00 58.78 129 GLU A N 1
ATOM 1053 C CA . GLU A 1 129 ? 16.502 -4.774 -20.645 1.00 58.78 129 GLU A CA 1
ATOM 1054 C C . GLU A 1 129 ? 17.156 -3.402 -20.869 1.00 58.78 129 GLU A C 1
ATOM 1056 O O . GLU A 1 129 ? 17.630 -3.126 -21.971 1.00 58.78 129 GLU A O 1
ATOM 1061 N N . LYS A 1 130 ? 17.300 -2.585 -19.814 1.00 62.22 130 LYS A N 1
ATOM 1062 C CA . LYS A 1 130 ? 18.073 -1.330 -19.836 1.00 62.22 130 LYS A CA 1
ATOM 1063 C C . LYS A 1 130 ? 19.565 -1.560 -20.118 1.00 62.22 130 LYS A C 1
ATOM 1065 O O . LYS A 1 130 ? 20.208 -0.682 -20.695 1.00 62.22 130 LYS A O 1
ATOM 1070 N N . PHE A 1 131 ? 20.103 -2.726 -19.759 1.00 70.19 131 PHE A N 1
ATOM 1071 C CA . PHE A 1 131 ? 21.495 -3.120 -20.013 1.00 70.19 131 PHE A CA 1
ATOM 1072 C C . PHE A 1 131 ? 21.653 -4.175 -21.116 1.00 70.19 131 PHE A C 1
ATOM 1074 O O . PHE A 1 131 ? 22.758 -4.670 -21.330 1.00 70.19 131 PHE A O 1
ATOM 1081 N N . LYS A 1 132 ? 20.590 -4.504 -21.857 1.00 83.56 132 LYS A N 1
ATOM 1082 C CA . LYS A 1 132 ? 20.680 -5.442 -22.975 1.00 83.56 132 LYS A CA 1
ATOM 1083 C C . LYS A 1 132 ? 21.456 -4.798 -24.120 1.00 83.56 132 LYS A C 1
ATOM 1085 O O . LYS A 1 132 ? 21.115 -3.703 -24.571 1.00 83.56 132 LYS A O 1
ATOM 1090 N N . THR A 1 133 ? 22.475 -5.496 -24.609 1.00 90.56 133 THR A N 1
ATOM 1091 C CA . THR A 1 133 ? 23.217 -5.060 -25.789 1.00 90.56 133 THR A CA 1
ATOM 1092 C C . THR A 1 133 ? 22.350 -5.206 -27.036 1.00 90.56 133 THR A C 1
ATOM 1094 O O . THR A 1 133 ? 21.804 -6.278 -27.302 1.00 90.56 133 THR A O 1
ATOM 1097 N N . ARG A 1 134 ? 22.223 -4.125 -27.805 1.00 91.75 134 ARG A N 1
ATOM 1098 C CA . ARG A 1 134 ? 21.627 -4.129 -29.147 1.00 91.75 134 ARG A CA 1
ATOM 1099 C C . ARG A 1 134 ? 22.712 -3.945 -30.189 1.00 91.75 134 ARG A C 1
ATOM 1101 O O . ARG A 1 134 ? 23.645 -3.176 -29.951 1.00 91.75 134 ARG A O 1
ATOM 1108 N N . TYR A 1 135 ? 22.575 -4.619 -31.322 1.00 93.50 135 TYR A N 1
ATOM 1109 C CA . TYR A 1 135 ? 23.568 -4.633 -32.390 1.00 93.50 135 TYR A CA 1
ATOM 1110 C C . TYR A 1 135 ? 22.969 -4.052 -33.659 1.00 93.50 135 TYR A C 1
ATOM 1112 O O . TYR A 1 135 ? 21.800 -4.269 -33.953 1.00 93.50 135 TYR A O 1
ATOM 1120 N N . TYR A 1 136 ? 23.786 -3.328 -34.410 1.00 92.00 136 TYR A N 1
ATOM 1121 C CA . TYR A 1 136 ? 23.372 -2.635 -35.617 1.00 92.00 136 TYR A CA 1
ATOM 1122 C C . TYR A 1 136 ? 24.420 -2.834 -36.702 1.00 92.00 136 TYR A C 1
ATOM 1124 O O . TYR A 1 136 ? 25.623 -2.828 -36.422 1.00 92.00 136 TYR A O 1
ATOM 1132 N N . LYS A 1 137 ? 23.976 -2.986 -37.944 1.00 91.31 137 LYS A N 1
ATOM 1133 C CA . LYS A 1 137 ? 24.839 -3.061 -39.123 1.00 91.31 137 LYS A CA 1
ATOM 1134 C C . LYS A 1 137 ? 24.606 -1.828 -39.977 1.00 91.31 137 LYS A C 1
ATOM 1136 O O . LYS A 1 137 ? 23.459 -1.479 -40.202 1.00 91.31 137 LYS A O 1
ATOM 1141 N N . PHE A 1 138 ? 25.672 -1.202 -40.468 1.00 87.50 138 PHE A N 1
ATOM 1142 C CA . PHE A 1 138 ? 25.516 -0.113 -41.430 1.00 87.50 138 PHE A CA 1
ATOM 1143 C C . PHE A 1 138 ? 25.050 -0.637 -42.791 1.00 87.50 138 PHE A C 1
ATOM 1145 O O . PHE A 1 138 ? 25.512 -1.689 -43.245 1.00 87.50 138 PHE A O 1
ATOM 1152 N N . ASP A 1 139 ? 24.210 0.138 -43.468 1.00 83.44 139 ASP A N 1
ATOM 1153 C CA . ASP A 1 139 ? 23.699 -0.181 -44.808 1.00 83.44 139 ASP A CA 1
ATOM 1154 C C . ASP A 1 139 ? 24.833 -0.247 -45.834 1.00 83.44 139 ASP A C 1
ATOM 1156 O O . ASP A 1 139 ? 24.811 -1.023 -46.794 1.00 83.44 139 ASP A O 1
ATOM 1160 N N . ILE A 1 140 ? 25.872 0.554 -45.593 1.00 77.31 140 ILE A N 1
ATOM 1161 C CA . ILE A 1 140 ? 27.050 0.656 -46.439 1.00 77.31 140 ILE A CA 1
ATOM 1162 C C . ILE A 1 140 ? 28.238 -0.016 -45.745 1.00 77.31 140 ILE A C 1
ATOM 1164 O O . ILE A 1 140 ? 28.750 0.445 -44.723 1.00 77.31 140 ILE A O 1
ATOM 1168 N N . GLY A 1 141 ? 28.726 -1.089 -46.366 1.00 78.56 141 GLY A N 1
ATOM 1169 C CA . GLY A 1 141 ? 29.938 -1.796 -45.957 1.00 78.56 141 GLY A CA 1
ATOM 1170 C C . GLY A 1 141 ? 29.709 -2.923 -44.945 1.00 78.56 141 GLY A C 1
ATOM 1171 O O . GLY A 1 141 ? 28.628 -3.491 -44.819 1.00 78.56 141 GLY A O 1
ATOM 1172 N N . ASP A 1 142 ? 30.785 -3.307 -44.263 1.00 77.88 142 ASP A N 1
ATOM 1173 C CA . ASP A 1 142 ? 30.837 -4.388 -43.269 1.00 77.88 142 ASP A CA 1
ATOM 1174 C C . ASP A 1 142 ? 31.071 -3.859 -41.843 1.00 77.88 142 ASP A C 1
ATOM 1176 O O . ASP A 1 142 ? 31.619 -4.559 -40.986 1.00 77.88 142 ASP A O 1
ATOM 1180 N N . GLY A 1 143 ? 30.719 -2.593 -41.609 1.00 84.19 143 GLY A N 1
ATOM 1181 C CA . GLY A 1 143 ? 30.785 -1.964 -40.297 1.00 84.19 143 GLY A CA 1
ATOM 1182 C C . GLY A 1 143 ? 29.549 -2.273 -39.454 1.00 84.19 143 GLY A C 1
ATOM 1183 O O . GLY A 1 143 ? 28.478 -2.596 -39.970 1.00 84.19 143 GLY A O 1
ATOM 1184 N N . GLY A 1 144 ? 29.702 -2.154 -38.141 1.00 90.31 144 GLY A N 1
ATOM 1185 C CA . GLY A 1 144 ? 28.605 -2.331 -37.201 1.00 90.31 144 GLY A CA 1
ATOM 1186 C C . GLY A 1 144 ? 28.788 -1.481 -35.955 1.00 90.31 144 GLY A C 1
ATOM 1187 O O . GLY A 1 144 ? 29.883 -0.984 -35.680 1.00 90.31 144 GLY A O 1
ATOM 1188 N N . MET A 1 145 ? 27.705 -1.332 -35.204 1.00 91.75 145 ME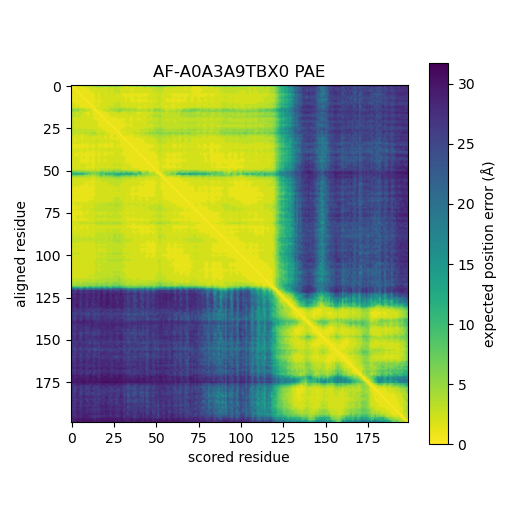T A N 1
ATOM 1189 C CA . MET A 1 145 ? 27.675 -0.686 -33.898 1.00 91.75 145 MET A CA 1
ATOM 1190 C C . MET A 1 145 ? 26.992 -1.597 -32.890 1.00 91.75 145 MET A C 1
ATOM 1192 O O . MET A 1 145 ? 26.153 -2.422 -33.247 1.00 91.75 145 MET A O 1
ATOM 1196 N N . ARG A 1 146 ? 27.304 -1.412 -31.613 1.00 92.44 146 ARG A N 1
ATOM 1197 C CA . ARG A 1 146 ? 26.502 -1.973 -30.532 1.00 92.44 146 ARG A CA 1
ATOM 1198 C C . ARG A 1 146 ? 26.301 -0.957 -29.424 1.00 92.44 146 ARG A C 1
ATOM 1200 O O . ARG A 1 146 ? 27.123 -0.064 -29.222 1.00 92.44 146 ARG A O 1
ATOM 1207 N N . ARG A 1 147 ? 25.184 -1.092 -28.719 1.00 89.94 147 ARG A N 1
ATOM 1208 C CA . ARG A 1 147 ? 24.810 -0.228 -27.601 1.00 89.94 147 ARG A CA 1
ATOM 1209 C C . ARG A 1 147 ? 24.454 -1.075 -26.394 1.00 89.94 147 ARG A C 1
ATOM 1211 O O . ARG A 1 147 ? 23.556 -1.904 -26.495 1.00 89.94 147 ARG A O 1
ATOM 1218 N N . THR A 1 148 ? 25.076 -0.786 -25.256 1.00 89.62 148 THR A N 1
ATOM 1219 C CA . THR A 1 148 ? 24.784 -1.411 -23.958 1.00 89.62 148 THR A CA 1
ATOM 1220 C C . THR A 1 148 ? 24.478 -0.303 -22.954 1.00 89.62 148 THR A C 1
ATOM 1222 O O . THR A 1 148 ? 25.384 0.364 -22.453 1.00 89.62 148 THR A O 1
ATOM 1225 N N . GLY A 1 149 ? 23.194 -0.037 -22.699 1.00 84.06 149 GLY A N 1
ATOM 1226 C CA . GLY A 1 149 ? 22.779 1.098 -21.868 1.00 84.06 149 GLY A CA 1
ATOM 1227 C C . GLY A 1 149 ? 23.274 2.450 -22.431 1.00 84.06 149 GLY A C 1
ATOM 1228 O O . GLY A 1 149 ? 22.808 2.842 -23.510 1.00 84.06 149 GLY A O 1
ATOM 1229 N N . PRO A 1 150 ? 24.166 3.185 -21.722 1.00 81.88 150 PRO A N 1
ATOM 1230 C CA . PRO A 1 150 ? 24.761 4.444 -22.188 1.00 81.88 150 PRO A CA 1
ATOM 1231 C C . PRO A 1 150 ? 26.049 4.275 -23.016 1.00 81.88 150 PRO A C 1
ATOM 1233 O O . PRO A 1 150 ? 26.568 5.268 -23.521 1.00 81.88 150 PRO A O 1
ATOM 1236 N N . ILE A 1 151 ? 26.590 3.058 -23.127 1.00 86.81 151 ILE A N 1
ATOM 1237 C CA . ILE A 1 151 ? 27.847 2.785 -23.834 1.00 86.81 151 ILE A CA 1
ATOM 1238 C C . ILE A 1 151 ? 27.543 2.504 -25.305 1.00 86.81 151 ILE A C 1
ATOM 1240 O O . ILE A 1 151 ? 26.659 1.701 -25.615 1.00 86.81 151 ILE A O 1
ATOM 1244 N N . PHE A 1 152 ? 28.293 3.153 -26.194 1.00 89.94 152 PHE A N 1
ATOM 1245 C CA . PHE A 1 152 ? 28.213 2.981 -27.641 1.00 89.94 152 PHE A CA 1
ATOM 1246 C C . PHE A 1 152 ? 29.571 2.545 -28.169 1.00 89.94 152 PHE A C 1
ATOM 1248 O O . PHE A 1 152 ? 30.580 3.175 -27.863 1.00 89.94 152 PHE A O 1
ATOM 1255 N N . GLU A 1 153 ? 29.588 1.494 -28.978 1.00 92.81 153 GLU A N 1
ATOM 1256 C CA . GLU A 1 153 ? 30.805 0.956 -29.575 1.00 92.81 153 GLU A CA 1
ATOM 1257 C C . GLU A 1 153 ? 30.615 0.756 -31.078 1.00 92.81 153 GLU A C 1
ATOM 1259 O O . GLU A 1 153 ? 29.523 0.402 -31.528 1.00 92.81 153 GLU A O 1
ATOM 1264 N N . TYR A 1 154 ? 31.682 0.932 -31.852 1.00 91.88 154 TYR A N 1
ATOM 1265 C CA . TYR A 1 154 ? 31.732 0.565 -33.267 1.00 91.88 154 TYR A CA 1
ATOM 1266 C C . TYR A 1 154 ? 32.721 -0.574 -33.499 1.00 91.88 154 TYR A C 1
ATOM 1268 O O . TYR A 1 154 ? 33.629 -0.810 -32.702 1.00 91.88 154 TYR A O 1
ATOM 1276 N N . LEU A 1 155 ? 32.536 -1.282 -34.608 1.00 91.75 155 LEU A N 1
ATOM 1277 C CA . LEU A 1 155 ? 33.431 -2.339 -35.049 1.00 91.75 155 LEU A CA 1
ATOM 1278 C C . LEU A 1 155 ? 34.600 -1.747 -35.858 1.00 91.75 155 LEU A C 1
ATOM 1280 O O . LEU A 1 155 ? 34.403 -1.256 -36.973 1.00 91.75 155 LEU A O 1
ATOM 1284 N N . ASP A 1 156 ? 35.813 -1.798 -35.309 1.00 89.62 156 ASP A N 1
ATOM 1285 C CA . ASP A 1 156 ? 37.028 -1.276 -35.946 1.00 89.62 156 ASP A CA 1
ATOM 1286 C C . ASP A 1 156 ? 37.521 -2.160 -37.113 1.00 89.62 156 ASP A C 1
ATOM 1288 O O . ASP A 1 156 ? 36.998 -3.244 -37.381 1.00 89.62 156 ASP A O 1
ATOM 1292 N N . SER A 1 157 ? 38.550 -1.724 -37.845 1.00 86.19 157 SER A N 1
ATOM 1293 C CA . SER A 1 157 ? 39.144 -2.485 -38.963 1.00 86.19 157 SER A CA 1
ATOM 1294 C C . SER A 1 157 ? 39.727 -3.848 -38.570 1.00 86.19 157 SER A C 1
ATOM 1296 O O . SER A 1 157 ? 39.856 -4.715 -39.429 1.00 86.19 157 SER A O 1
ATOM 1298 N N . ASN A 1 158 ? 40.049 -4.050 -37.293 1.00 86.25 158 ASN A N 1
ATOM 1299 C CA . ASN A 1 158 ? 40.593 -5.291 -36.747 1.00 86.25 158 ASN A CA 1
ATOM 1300 C C . ASN A 1 158 ? 39.488 -6.215 -36.205 1.00 86.25 158 ASN A C 1
ATOM 1302 O O . ASN A 1 158 ? 39.782 -7.280 -35.665 1.00 86.25 158 ASN A O 1
ATOM 1306 N N . GLY A 1 159 ? 38.217 -5.818 -36.329 1.00 86.69 159 GLY A N 1
ATOM 1307 C CA . GLY A 1 159 ? 37.067 -6.558 -35.821 1.00 86.69 159 GLY A CA 1
ATOM 1308 C C . GLY A 1 159 ? 36.922 -6.512 -34.298 1.00 86.69 159 GLY A C 1
ATOM 1309 O O . GLY A 1 159 ? 36.349 -7.437 -33.718 1.00 86.69 159 GLY A O 1
ATOM 1310 N N . ASN A 1 160 ? 37.448 -5.476 -33.644 1.00 91.12 160 ASN A N 1
ATOM 1311 C CA . ASN A 1 160 ? 37.230 -5.204 -32.227 1.00 91.12 160 ASN A CA 1
ATOM 1312 C C . ASN A 1 160 ? 36.128 -4.160 -32.043 1.00 91.12 160 ASN A C 1
ATOM 1314 O O . ASN A 1 160 ? 35.976 -3.246 -32.851 1.00 91.12 160 ASN A O 1
ATOM 1318 N N . TRP A 1 161 ? 35.375 -4.297 -30.957 1.00 92.50 161 TRP A N 1
ATOM 1319 C CA . TRP A 1 161 ? 34.415 -3.289 -30.525 1.00 92.50 161 TRP A CA 1
ATOM 1320 C C . TRP A 1 161 ? 35.150 -2.208 -29.732 1.00 92.50 161 TRP A C 1
ATOM 1322 O O . TRP A 1 161 ? 35.857 -2.526 -28.777 1.00 92.50 161 TRP A O 1
ATOM 1332 N N . VAL A 1 162 ? 35.017 -0.954 -30.157 1.00 92.31 162 VAL A N 1
ATOM 1333 C CA . VAL A 1 162 ? 35.713 0.199 -29.573 1.00 92.31 162 VAL A CA 1
ATOM 1334 C C . VAL A 1 162 ? 34.684 1.247 -29.171 1.00 92.31 162 VAL A C 1
ATOM 1336 O O . VAL A 1 162 ? 33.844 1.617 -29.990 1.00 92.31 162 VAL A O 1
ATOM 1339 N N . GLU A 1 163 ? 34.745 1.723 -27.923 1.00 92.69 163 GLU A N 1
ATOM 1340 C CA . GLU A 1 163 ? 33.841 2.765 -27.418 1.00 92.69 163 GLU A CA 1
ATOM 1341 C C . GLU A 1 163 ? 34.031 4.074 -28.198 1.00 92.69 163 GLU A C 1
ATOM 1343 O O . GLU A 1 163 ? 35.147 4.580 -28.323 1.00 92.69 163 GLU A O 1
ATOM 1348 N N . ASP A 1 164 ? 32.931 4.652 -28.680 1.00 88.12 164 ASP A N 1
ATOM 1349 C CA . ASP A 1 164 ? 32.904 6.006 -29.230 1.00 88.12 164 ASP A CA 1
ATOM 1350 C C . ASP A 1 164 ? 31.606 6.718 -28.839 1.00 88.12 164 ASP A C 1
ATOM 1352 O O . ASP A 1 164 ? 30.511 6.443 -29.336 1.00 88.12 164 ASP A O 1
ATOM 1356 N N . ARG A 1 165 ? 31.743 7.699 -27.946 1.00 82.88 165 ARG A N 1
ATOM 1357 C CA . ARG A 1 165 ? 30.621 8.490 -27.425 1.00 82.88 165 ARG A CA 1
ATOM 1358 C C . ARG A 1 165 ? 30.000 9.408 -28.472 1.00 82.88 165 ARG A C 1
ATOM 1360 O O . ARG A 1 165 ? 28.859 9.829 -28.293 1.00 82.88 165 ARG A O 1
ATOM 1367 N N . ASN A 1 166 ? 30.697 9.710 -29.568 1.00 82.88 166 ASN A N 1
ATOM 1368 C CA . ASN A 1 166 ? 30.149 10.539 -30.641 1.00 82.88 166 ASN A CA 1
ATOM 1369 C C . ASN A 1 166 ? 29.055 9.814 -31.437 1.00 82.88 166 ASN A C 1
ATOM 1371 O O . ASN A 1 166 ? 28.215 10.472 -32.056 1.00 82.88 166 ASN A O 1
ATOM 1375 N N . LEU A 1 167 ? 29.004 8.477 -31.359 1.00 79.31 167 LEU A N 1
ATOM 1376 C CA . LEU A 1 167 ? 27.974 7.654 -31.998 1.00 79.31 167 LEU A CA 1
ATOM 1377 C C . LEU A 1 167 ? 26.567 7.943 -31.471 1.00 79.31 167 LEU A C 1
ATOM 1379 O O . LEU A 1 167 ? 25.598 7.695 -32.183 1.00 79.31 167 LEU A O 1
ATOM 1383 N N . ILE A 1 168 ? 26.433 8.538 -30.280 1.00 77.56 168 ILE A N 1
ATOM 1384 C CA . ILE A 1 168 ? 25.133 8.925 -29.719 1.00 77.56 168 ILE A CA 1
ATOM 1385 C C . ILE A 1 168 ? 24.324 9.814 -30.676 1.00 77.56 168 ILE A C 1
ATOM 1387 O O . ILE A 1 168 ? 23.102 9.698 -30.750 1.00 77.56 168 ILE A O 1
ATOM 1391 N N . ARG A 1 169 ? 25.001 10.657 -31.472 1.00 77.00 169 ARG A N 1
ATOM 1392 C CA . ARG A 1 169 ? 24.355 11.550 -32.445 1.00 77.00 169 ARG A CA 1
ATOM 1393 C C . ARG A 1 169 ? 23.621 10.781 -33.544 1.00 77.00 169 ARG A C 1
ATOM 1395 O O . ARG A 1 169 ? 22.584 11.252 -33.997 1.00 77.00 169 ARG A O 1
ATOM 1402 N N . LYS A 1 170 ? 24.100 9.585 -33.908 1.00 73.50 170 LYS A N 1
ATOM 1403 C CA . LYS A 1 170 ? 23.448 8.712 -34.898 1.00 73.50 170 LYS A CA 1
ATOM 1404 C C . LYS A 1 170 ? 22.122 8.124 -34.404 1.00 73.50 170 LYS A C 1
ATOM 1406 O O . LYS A 1 170 ? 21.309 7.720 -35.217 1.00 73.50 170 LYS A O 1
ATOM 1411 N N . PHE A 1 171 ? 21.883 8.097 -33.091 1.00 70.94 171 PHE A N 1
ATOM 1412 C CA . PHE A 1 171 ? 20.641 7.576 -32.503 1.00 70.94 171 PHE A CA 1
ATOM 1413 C C . PHE A 1 171 ? 19.601 8.661 -32.190 1.00 70.94 171 PHE A C 1
ATOM 1415 O O . PHE A 1 171 ? 18.435 8.340 -31.990 1.00 70.94 171 PHE A O 1
ATOM 1422 N N . ILE A 1 172 ? 20.007 9.932 -32.121 1.00 67.06 172 ILE A N 1
ATOM 1423 C CA . ILE A 1 172 ? 19.120 11.057 -31.765 1.00 67.06 172 ILE A CA 1
ATOM 1424 C C . ILE A 1 172 ? 18.532 11.733 -33.021 1.00 67.06 172 ILE A C 1
ATOM 1426 O O . ILE A 1 172 ? 17.491 12.376 -32.936 1.00 67.06 172 ILE A O 1
ATOM 1430 N N . GLY A 1 173 ? 19.176 11.581 -34.184 1.00 61.03 173 GLY A N 1
ATOM 1431 C CA . GLY A 1 173 ? 18.854 12.329 -35.407 1.00 61.03 173 GLY A CA 1
ATOM 1432 C C . GLY A 1 173 ? 17.797 11.732 -36.344 1.00 61.03 173 GLY A C 1
ATOM 1433 O O . GLY A 1 173 ? 17.413 12.416 -37.283 1.00 61.03 173 GLY A O 1
ATOM 1434 N N . GLY A 1 174 ? 17.328 10.497 -36.133 1.00 56.69 174 GLY A N 1
ATOM 1435 C CA . GLY A 1 174 ? 16.281 9.866 -36.959 1.00 56.69 174 GLY A CA 1
ATOM 1436 C C . GLY A 1 174 ? 16.693 9.413 -38.372 1.00 56.69 174 GLY A C 1
ATOM 1437 O O . GLY A 1 174 ? 16.025 8.545 -38.919 1.00 56.69 174 GLY A O 1
ATOM 1438 N N . ASP A 1 175 ? 17.796 9.925 -38.928 1.00 55.69 175 ASP A N 1
ATOM 1439 C CA . ASP A 1 175 ? 18.470 9.364 -40.111 1.00 55.69 175 ASP A CA 1
ATOM 1440 C C . ASP A 1 175 ? 19.384 8.217 -39.667 1.00 55.69 175 ASP A C 1
ATOM 1442 O O . ASP A 1 175 ? 20.488 8.437 -39.152 1.00 55.69 175 ASP A O 1
ATOM 1446 N N . THR A 1 176 ? 18.912 6.981 -39.803 1.00 60.88 176 THR A N 1
ATOM 1447 C CA . THR A 1 176 ? 19.683 5.793 -39.430 1.00 60.88 176 THR A CA 1
ATOM 1448 C C . THR A 1 176 ? 20.006 4.964 -40.666 1.00 60.88 176 THR A C 1
ATOM 1450 O O . THR A 1 176 ? 19.183 4.161 -41.088 1.00 60.88 176 THR A O 1
ATOM 1453 N N . ASP A 1 177 ? 21.224 5.118 -41.200 1.00 77.25 177 ASP A N 1
ATOM 1454 C CA . ASP A 1 177 ? 21.808 4.240 -42.237 1.00 77.25 177 ASP A CA 1
ATOM 1455 C C . ASP A 1 177 ? 22.229 2.873 -41.649 1.00 77.25 177 ASP A C 1
ATOM 1457 O O . ASP A 1 177 ? 23.368 2.412 -41.833 1.00 77.25 177 ASP A O 1
ATOM 1461 N N . PHE A 1 178 ? 21.396 2.296 -40.783 1.00 84.69 178 PHE A N 1
ATOM 1462 C CA . PHE A 1 178 ? 21.690 1.043 -40.108 1.00 84.69 178 PHE A CA 1
ATOM 1463 C C . PHE A 1 178 ? 20.441 0.276 -39.685 1.00 84.69 178 PHE A C 1
ATOM 1465 O O . PHE A 1 178 ? 19.490 0.841 -39.147 1.00 84.69 178 PHE A O 1
ATOM 1472 N N . ASP A 1 179 ? 20.540 -1.045 -39.792 1.00 88.31 179 ASP A N 1
ATOM 1473 C CA . ASP A 1 179 ? 19.523 -1.996 -39.357 1.00 88.31 179 ASP A CA 1
ATOM 1474 C C . ASP A 1 179 ? 19.915 -2.657 -38.030 1.00 88.31 179 ASP A C 1
ATOM 1476 O O . ASP A 1 179 ? 21.080 -3.017 -37.821 1.00 88.31 179 ASP A O 1
ATOM 1480 N N . GLU A 1 180 ? 18.942 -2.854 -37.129 1.00 90.38 180 GLU A N 1
ATOM 1481 C CA . GLU A 1 180 ? 19.131 -3.693 -35.937 1.00 90.38 180 GLU A CA 1
ATOM 1482 C C . GLU A 1 180 ? 19.294 -5.159 -36.371 1.00 90.38 180 GLU A C 1
ATOM 1484 O O . GLU A 1 180 ? 18.483 -5.700 -37.121 1.00 90.38 180 GLU A O 1
ATOM 1489 N N . ILE A 1 181 ? 20.356 -5.802 -35.892 1.00 92.69 181 ILE A N 1
ATOM 1490 C CA . ILE A 1 181 ? 20.718 -7.185 -36.214 1.00 92.69 181 ILE A CA 1
ATOM 1491 C C . ILE A 1 181 ? 20.847 -8.022 -34.941 1.00 92.69 181 ILE A C 1
ATOM 1493 O O . ILE A 1 181 ? 20.974 -7.511 -33.825 1.00 92.69 181 ILE A O 1
ATOM 1497 N N . THR A 1 182 ? 20.851 -9.339 -35.106 1.00 93.06 182 THR A N 1
ATOM 1498 C CA . THR A 1 182 ? 21.077 -10.271 -34.000 1.00 93.06 182 THR A CA 1
ATOM 1499 C C . THR A 1 182 ? 22.539 -10.266 -33.537 1.00 93.06 182 THR A C 1
ATOM 1501 O O . THR A 1 182 ? 23.464 -9.939 -34.286 1.00 93.06 182 THR A O 1
ATOM 1504 N N . GLU A 1 183 ? 22.775 -10.690 -32.293 1.00 92.31 183 GLU A N 1
ATOM 1505 C CA . GLU A 1 183 ? 24.131 -10.876 -31.758 1.00 92.31 183 GLU A CA 1
ATOM 1506 C C . GLU A 1 183 ? 24.950 -11.874 -32.599 1.00 92.31 183 GLU A C 1
ATOM 1508 O O . GLU A 1 183 ? 26.143 -11.673 -32.836 1.00 92.31 183 GLU A O 1
ATOM 1513 N N . GLU A 1 184 ? 24.311 -12.932 -33.103 1.00 91.81 184 GLU A N 1
ATOM 1514 C CA . GLU A 1 184 ? 24.961 -13.918 -33.969 1.00 91.81 184 GLU A CA 1
ATOM 1515 C C . GLU A 1 184 ? 25.478 -13.291 -35.271 1.00 91.81 184 GLU A C 1
ATOM 1517 O O . GLU A 1 184 ? 26.606 -13.562 -35.691 1.00 91.81 184 GLU A O 1
ATOM 1522 N N . GLU A 1 185 ? 24.685 -12.424 -35.901 1.00 90.88 185 GLU A N 1
ATOM 1523 C CA . GLU A 1 185 ? 25.078 -11.694 -37.110 1.00 90.88 185 GLU A CA 1
ATOM 1524 C C . GLU A 1 185 ? 26.217 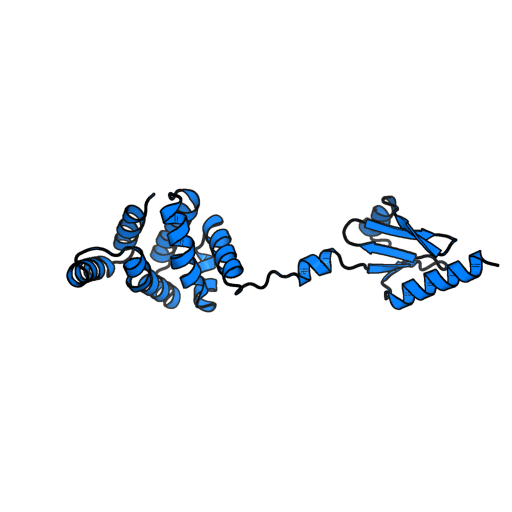-10.711 -36.831 1.00 90.88 185 GLU A C 1
ATOM 1526 O O . GLU A 1 185 ? 27.175 -10.634 -37.608 1.00 90.88 185 GLU A O 1
ATOM 1531 N N . ALA A 1 186 ? 26.174 -10.023 -35.689 1.00 92.00 186 ALA A N 1
ATOM 1532 C CA . ALA A 1 186 ? 27.224 -9.103 -35.267 1.00 92.00 186 ALA A CA 1
ATOM 1533 C C . ALA A 1 186 ? 28.555 -9.831 -35.014 1.00 92.00 186 ALA A C 1
ATOM 1535 O O . ALA A 1 186 ? 29.623 -9.371 -35.429 1.00 92.00 186 ALA A O 1
ATOM 1536 N N . ASN A 1 187 ? 28.497 -11.016 -34.404 1.00 90.94 187 ASN A N 1
ATOM 1537 C CA . ASN A 1 187 ? 29.666 -11.864 -34.189 1.00 90.94 187 ASN A CA 1
ATOM 1538 C C . ASN A 1 187 ? 30.258 -12.366 -35.514 1.00 90.94 187 ASN A C 1
ATOM 1540 O O . ASN A 1 187 ? 31.481 -12.359 -35.686 1.00 90.94 187 ASN A O 1
ATOM 1544 N N . ARG A 1 188 ? 29.416 -12.734 -36.490 1.00 90.69 188 ARG A N 1
ATOM 1545 C CA . ARG A 1 188 ? 29.871 -13.099 -37.845 1.00 90.69 188 ARG A CA 1
ATOM 1546 C C . ARG A 1 188 ? 30.575 -11.930 -38.539 1.00 90.69 188 ARG A C 1
ATOM 1548 O O . ARG A 1 188 ? 31.624 -12.142 -39.148 1.00 90.69 188 ARG A O 1
ATOM 1555 N N . LEU A 1 189 ? 30.047 -10.709 -38.420 1.00 89.81 189 LEU A N 1
ATOM 1556 C CA . LEU A 1 189 ? 30.679 -9.491 -38.949 1.00 89.81 189 LEU A CA 1
ATOM 1557 C C . LEU A 1 189 ? 32.076 -9.277 -38.349 1.00 89.81 189 LEU A C 1
ATOM 1559 O O . LEU A 1 189 ? 33.051 -9.156 -39.093 1.00 89.81 189 LEU A O 1
ATOM 1563 N N . ALA A 1 190 ? 32.195 -9.322 -37.020 1.00 89.06 190 ALA A N 1
ATOM 1564 C CA . ALA A 1 190 ? 33.470 -9.160 -36.321 1.00 89.06 190 ALA A CA 1
ATOM 1565 C C . ALA A 1 190 ? 34.506 -10.227 -36.721 1.00 89.06 190 ALA A C 1
ATOM 1567 O O . ALA A 1 190 ? 35.663 -9.905 -37.000 1.00 89.06 190 ALA A O 1
ATOM 1568 N N . MET A 1 191 ? 34.094 -11.496 -36.816 1.00 88.06 191 MET A N 1
ATOM 1569 C CA . MET A 1 191 ? 34.975 -12.590 -37.242 1.00 88.06 191 MET A CA 1
ATOM 1570 C C . MET A 1 191 ? 35.443 -12.442 -38.691 1.00 88.06 191 MET A C 1
ATOM 1572 O O . MET A 1 191 ? 36.618 -12.664 -38.986 1.00 88.06 191 MET A O 1
ATOM 1576 N N . ASN A 1 192 ? 34.547 -12.058 -39.602 1.00 88.00 192 ASN A N 1
ATOM 1577 C CA . ASN A 1 192 ? 34.903 -11.831 -41.002 1.00 88.00 192 ASN A CA 1
ATOM 1578 C C . ASN A 1 192 ? 35.939 -10.713 -41.141 1.00 88.00 192 ASN A C 1
ATOM 1580 O O . ASN A 1 192 ? 36.868 -10.833 -41.940 1.00 88.00 192 ASN A O 1
ATOM 1584 N N . ARG A 1 193 ? 35.818 -9.664 -40.326 1.00 84.38 193 ARG A N 1
ATOM 1585 C CA . ARG A 1 193 ? 36.746 -8.532 -40.303 1.00 84.38 193 ARG A CA 1
ATOM 1586 C C . ARG A 1 193 ? 38.118 -8.929 -39.750 1.00 84.38 193 ARG A C 1
ATOM 1588 O O . ARG A 1 193 ? 39.119 -8.688 -40.416 1.00 84.38 193 ARG A O 1
ATOM 1595 N N . LYS A 1 194 ? 38.157 -9.695 -38.649 1.00 85.25 194 LYS A N 1
ATOM 1596 C CA . LYS A 1 194 ? 39.391 -10.307 -38.108 1.00 85.25 194 LYS A CA 1
ATOM 1597 C C . LYS A 1 194 ? 40.128 -11.180 -39.125 1.00 85.25 194 LYS A C 1
ATOM 1599 O O . LYS A 1 194 ? 41.349 -11.145 -39.209 1.00 85.25 194 LYS A O 1
ATOM 1604 N N . ARG A 1 195 ? 39.393 -11.960 -39.924 1.00 83.38 195 ARG A N 1
ATOM 1605 C CA . ARG A 1 195 ? 39.980 -12.794 -40.990 1.00 83.38 195 ARG A CA 1
ATOM 1606 C C . ARG A 1 195 ? 40.578 -11.970 -42.131 1.00 83.38 195 ARG A C 1
ATOM 1608 O O . ARG A 1 195 ? 41.492 -12.446 -42.794 1.00 83.38 195 ARG A O 1
ATOM 1615 N N . ARG A 1 196 ? 40.047 -10.771 -42.391 1.00 79.19 196 ARG A N 1
ATOM 1616 C CA . ARG A 1 196 ? 40.559 -9.851 -43.417 1.00 79.19 196 ARG A CA 1
ATOM 1617 C C . ARG A 1 196 ? 41.787 -9.089 -42.935 1.00 79.19 196 ARG A C 1
ATOM 1619 O O . ARG A 1 196 ? 42.704 -8.929 -43.719 1.00 79.19 196 ARG A O 1
ATOM 1626 N N . SER A 1 197 ? 41.831 -8.683 -41.666 1.00 73.31 197 SER A N 1
ATOM 1627 C CA . SER A 1 197 ? 42.975 -7.958 -41.093 1.00 73.31 197 SER A CA 1
ATOM 1628 C C . SER A 1 197 ? 44.226 -8.826 -40.887 1.00 73.31 197 SER A C 1
ATOM 1630 O O . SER A 1 197 ? 45.290 -8.296 -40.591 1.00 73.31 197 SER A O 1
ATOM 1632 N N . GLN A 1 198 ? 44.098 -10.153 -40.991 1.00 67.31 198 GLN A N 1
ATOM 1633 C CA . GLN A 1 198 ? 45.202 -11.121 -40.899 1.00 67.31 198 GLN A CA 1
ATOM 1634 C C . GLN A 1 198 ? 45.759 -11.557 -42.267 1.00 67.31 198 GLN A C 1
ATOM 1636 O O . GLN A 1 198 ? 46.666 -12.389 -42.309 1.00 67.31 198 GLN A O 1
ATOM 1641 N N . LYS A 1 199 ? 45.198 -11.046 -43.368 1.00 58.25 199 LYS A N 1
ATOM 1642 C CA . LYS A 1 199 ? 45.699 -11.242 -44.734 1.00 58.25 199 LYS A CA 1
ATOM 1643 C C . LYS A 1 199 ? 46.462 -10.011 -45.192 1.00 58.25 199 LYS A C 1
ATOM 1645 O O . LYS A 1 199 ? 47.439 -10.214 -45.940 1.00 58.25 199 LYS A O 1
#

Sequence (199 aa):
MNIQNFIDKMVLFLPNLPNERERHIKENGELLATVFIENSIMPSVIELLKRNNDKVILKNIFDYFEDVSINADEDLKNIFSITVLEILGNDKDVLEIAKEYMGVETKRNQEQADKDLGRIRIEQKKEIEKFKTRYYKFDIGDGGMRRTGPIFEYLDSNGNWVEDRNLIRKFIGGDTDFDEITEEEANRLAMNRKRRSQK